Protein AF-A0A521JVP0-F1 (afdb_monomer_lite)

Radius of gyration: 21.2 Å; chains: 1; bounding box: 65×60×46 Å

Sequence (198 aa):
MSRSRRMRTTLHACIAVALSCAGCSERERTPAAPGAGAATVEAVDDSADIEALLRRRARDAAHPPQPLLSHPGSTLVRERLSEADARRLCPQLSNSGLAYEPDGYFRHAALRRVKLPFSELPGGVFELVTDSRGLREDPDHVAPAGALLAIVAGDSHADGVCPNAHSFANLAEARLSARAGLPPVDVWNAAVGGQSFF

Foldseek 3Di:
DDDDDDDDDDDDDDDDDDDDDFFWDWDWDDDPDPPDDDGDTDTDGCPVVLVVVVVVVVPDCPFPFADDPVDPPDPDGQTFDDLVNLVVRPVCCVPPQWDQDRRQRIAHAAQDWDWDAQCPDDVRIDIQGHHRVRWRDDYDDDAPVPAAEAEFEEADQQSDPDRSCPHPQVVVQVVQCPDPPDHRYDYTYGYYHPTDDD

Secondary structure (DSSP, 8-state):
------------PPP-------S-EEE--PPPSSS------EEE--HHHHHHHHHHHHH-TTSPPEE-TTSTT---EEPPPPHHHHHHH-THHHHSSEEEETTTEEEEPTT-EEEEE-TTSTTSEEEEE--TTS-S-SSPP-PPTTPEEEEE--SHHHH-SS-GGGSHHHHHHHHHHTSTTPPPEEEEE---TT----

pLDDT: mean 78.31, std 22.03, range [23.86, 97.0]

Structure (mmCIF, N/CA/C/O backbone):
data_AF-A0A521JVP0-F1
#
_entry.id   AF-A0A521JVP0-F1
#
loop_
_atom_site.group_PDB
_atom_site.id
_atom_site.type_symbol
_atom_site.label_atom_id
_atom_site.label_alt_id
_atom_site.label_comp_id
_atom_site.label_asym_id
_atom_site.label_entity_id
_atom_site.label_seq_id
_atom_site.pdbx_PDB_ins_code
_atom_site.Cartn_x
_atom_site.Cartn_y
_atom_site.Cartn_z
_atom_site.occupancy
_atom_site.B_iso_or_equiv
_atom_site.auth_seq_id
_atom_site.auth_comp_id
_atom_site.auth_asym_id
_atom_site.auth_atom_id
_atom_site.pdbx_PDB_model_num
ATOM 1 N N . MET A 1 1 ? -45.057 -31.567 9.204 1.00 45.22 1 MET A N 1
ATOM 2 C CA . MET A 1 1 ? -44.000 -30.744 9.836 1.00 45.22 1 MET A CA 1
ATOM 3 C C . MET A 1 1 ? -42.783 -30.750 8.919 1.00 45.22 1 MET A C 1
ATOM 5 O O . MET A 1 1 ? -42.154 -31.786 8.795 1.00 45.22 1 MET A O 1
ATOM 9 N N . SER A 1 2 ? -42.487 -29.648 8.224 1.00 37.75 2 SER A N 1
ATOM 10 C CA . SER A 1 2 ? -41.275 -29.505 7.400 1.00 37.75 2 SER A CA 1
ATOM 11 C C . SER A 1 2 ? -40.787 -28.060 7.514 1.00 37.75 2 SER A C 1
ATOM 13 O O . SER A 1 2 ? -41.511 -27.131 7.161 1.00 37.75 2 SER A O 1
ATOM 15 N N . ARG A 1 3 ? -39.609 -27.858 8.117 1.00 37.16 3 ARG A N 1
ATOM 16 C CA . ARG A 1 3 ? -38.988 -26.539 8.311 1.00 37.16 3 ARG A CA 1
ATOM 17 C C . ARG A 1 3 ? -37.994 -26.294 7.175 1.00 37.16 3 ARG A C 1
ATOM 19 O O . ARG A 1 3 ? -36.893 -26.831 7.185 1.00 37.16 3 ARG A O 1
ATOM 26 N N . SER A 1 4 ? -38.382 -25.456 6.218 1.00 30.06 4 SER A N 1
ATOM 27 C CA . SER A 1 4 ? -37.508 -24.935 5.160 1.00 30.06 4 SER A CA 1
ATOM 28 C C . SER A 1 4 ? -36.562 -23.865 5.733 1.00 30.06 4 SER A C 1
ATOM 30 O O . SER A 1 4 ? -37.012 -22.786 6.123 1.00 30.06 4 SER A O 1
ATOM 32 N N . ARG A 1 5 ? -35.250 -24.139 5.761 1.00 39.22 5 ARG A N 1
ATOM 33 C CA . ARG A 1 5 ? -34.186 -23.163 6.066 1.00 39.22 5 ARG A CA 1
ATOM 34 C C . ARG A 1 5 ? -33.896 -22.316 4.819 1.00 39.22 5 ARG A C 1
ATOM 36 O O . ARG A 1 5 ? -33.412 -22.845 3.826 1.00 39.22 5 ARG A O 1
ATOM 43 N N . ARG A 1 6 ? -34.144 -21.003 4.875 1.00 31.59 6 ARG A N 1
ATOM 44 C CA . ARG A 1 6 ? -33.639 -20.042 3.876 1.00 31.59 6 ARG A CA 1
ATOM 45 C C . ARG A 1 6 ? -32.213 -19.628 4.258 1.00 31.59 6 ARG A C 1
ATOM 47 O O . ARG A 1 6 ? -32.032 -19.003 5.300 1.00 31.59 6 ARG A O 1
ATOM 54 N N . MET A 1 7 ? -31.221 -19.960 3.430 1.00 26.31 7 MET A N 1
ATOM 55 C CA . MET A 1 7 ? -29.891 -19.337 3.483 1.00 26.31 7 MET A CA 1
ATOM 56 C C . MET A 1 7 ? -29.994 -17.922 2.906 1.00 26.31 7 MET A C 1
ATOM 58 O O . MET A 1 7 ? -30.479 -17.737 1.793 1.00 26.31 7 MET A O 1
ATOM 62 N N . ARG A 1 8 ? -29.567 -16.921 3.680 1.00 27.48 8 ARG A N 1
ATOM 63 C CA . ARG A 1 8 ? -29.312 -15.563 3.192 1.00 27.48 8 ARG A CA 1
ATOM 64 C C . ARG A 1 8 ? -27.847 -15.500 2.767 1.00 27.48 8 ARG A C 1
ATOM 66 O O . ARG A 1 8 ? -26.971 -15.576 3.619 1.00 27.48 8 ARG A O 1
ATOM 73 N N . THR A 1 9 ? -27.590 -15.393 1.471 1.00 28.62 9 THR A N 1
ATOM 74 C CA . THR A 1 9 ? -26.269 -15.084 0.913 1.00 28.62 9 THR A CA 1
ATOM 75 C C . THR A 1 9 ? -26.123 -13.566 0.849 1.00 28.62 9 THR A C 1
ATOM 77 O O . THR A 1 9 ? -26.827 -12.901 0.093 1.00 28.62 9 THR A O 1
ATOM 80 N N . THR A 1 10 ? -25.244 -13.008 1.679 1.00 28.45 10 THR A N 1
ATOM 81 C CA . THR A 1 10 ? -24.902 -11.580 1.664 1.00 28.45 10 THR A CA 1
ATOM 82 C C . THR A 1 10 ? -23.826 -11.351 0.605 1.00 28.45 10 THR A C 1
ATOM 84 O O . THR A 1 10 ? -22.673 -11.734 0.793 1.00 28.45 10 THR A O 1
ATOM 87 N N . LEU A 1 11 ? -24.218 -10.763 -0.526 1.00 24.55 11 LEU A N 1
ATOM 88 C CA . LEU A 1 11 ? -23.326 -10.374 -1.615 1.00 24.55 11 LEU A CA 1
ATOM 89 C C . LEU A 1 11 ? -22.622 -9.061 -1.230 1.00 24.55 11 LEU A C 1
ATOM 91 O O . LEU A 1 11 ? -23.280 -8.030 -1.104 1.00 24.55 11 LEU A O 1
ATOM 95 N N . HIS A 1 12 ? -21.306 -9.096 -1.018 1.00 26.42 12 HIS A N 1
ATOM 96 C CA . HIS A 1 12 ? -20.494 -7.887 -0.866 1.00 26.42 12 HIS A CA 1
ATOM 97 C C . HIS A 1 12 ? -20.026 -7.452 -2.256 1.00 26.42 12 HIS A C 1
ATOM 99 O O . HIS A 1 12 ? -19.262 -8.161 -2.906 1.00 26.42 12 HIS A O 1
ATOM 105 N N . ALA A 1 13 ? -20.536 -6.316 -2.731 1.00 23.86 13 ALA A N 1
ATOM 106 C CA . ALA A 1 13 ? -20.106 -5.696 -3.976 1.00 23.86 13 ALA A CA 1
ATOM 107 C C . ALA A 1 13 ? -18.937 -4.743 -3.691 1.00 23.86 13 ALA A C 1
ATOM 109 O O . ALA A 1 13 ? -19.102 -3.779 -2.946 1.00 23.86 13 ALA A O 1
ATOM 110 N N . CYS A 1 14 ? -17.779 -4.998 -4.300 1.00 24.97 14 CYS A N 1
ATOM 111 C CA . CYS A 1 14 ? -16.684 -4.035 -4.394 1.00 24.97 14 CYS A CA 1
ATOM 112 C C . CYS A 1 14 ? -16.694 -3.446 -5.808 1.00 24.97 14 CYS A C 1
ATOM 114 O O . CYS A 1 14 ? -16.558 -4.181 -6.784 1.00 24.97 14 CYS A O 1
ATOM 116 N N . ILE A 1 15 ? -16.879 -2.130 -5.918 1.00 25.00 15 ILE A N 1
ATOM 117 C CA . ILE A 1 15 ? -16.725 -1.377 -7.167 1.00 25.00 15 ILE A CA 1
ATOM 118 C C . ILE A 1 15 ? -15.327 -0.758 -7.134 1.00 25.00 15 ILE A C 1
ATOM 120 O O . ILE A 1 15 ? -15.030 0.014 -6.227 1.00 25.00 15 ILE A O 1
ATOM 124 N N . ALA A 1 16 ? -14.485 -1.091 -8.112 1.00 28.66 16 ALA A N 1
ATOM 125 C CA . ALA A 1 16 ? -13.197 -0.444 -8.341 1.00 28.66 16 ALA A CA 1
ATOM 126 C C . ALA A 1 16 ? -13.245 0.299 -9.684 1.00 28.66 16 ALA A C 1
ATOM 128 O O . ALA A 1 16 ? -13.654 -0.269 -10.696 1.00 28.66 16 ALA A O 1
ATOM 129 N N . VAL A 1 17 ? -12.843 1.569 -9.682 1.00 26.11 17 VAL A N 1
ATOM 130 C CA . VAL A 1 17 ? -12.627 2.391 -10.880 1.00 26.11 17 VAL A CA 1
ATOM 131 C C . VAL A 1 17 ? -11.125 2.640 -10.963 1.00 26.11 17 VAL A C 1
ATOM 133 O O . VAL A 1 17 ? -10.547 3.112 -9.991 1.00 26.11 17 VAL A O 1
ATOM 136 N N . ALA A 1 18 ? -10.498 2.310 -12.093 1.00 31.34 18 ALA A N 1
ATOM 137 C CA . ALA A 1 18 ? -9.071 2.522 -12.326 1.00 31.34 18 ALA A CA 1
ATOM 138 C C . ALA A 1 18 ? -8.860 3.517 -13.478 1.00 31.34 18 ALA A C 1
ATOM 140 O O . ALA A 1 18 ? -9.448 3.368 -14.549 1.00 31.34 18 ALA A O 1
ATOM 141 N N . LEU A 1 19 ? -8.001 4.513 -13.254 1.00 29.47 19 LEU A N 1
ATOM 142 C CA . LEU A 1 19 ? -7.431 5.401 -14.270 1.00 29.47 19 LEU A CA 1
ATOM 143 C C . LEU A 1 19 ? -5.926 5.106 -14.348 1.00 29.47 19 LEU A C 1
ATOM 145 O O . LEU A 1 19 ? -5.248 5.057 -13.326 1.00 29.47 19 LEU A O 1
ATOM 149 N N . SER A 1 20 ? -5.421 4.862 -15.557 1.00 33.53 20 SER A N 1
ATOM 150 C CA . SER A 1 20 ? -4.025 4.501 -15.834 1.00 33.53 20 SER A CA 1
ATOM 151 C C . SER A 1 20 ? -3.242 5.720 -16.329 1.00 33.53 20 SER A C 1
ATOM 153 O O . SER A 1 20 ? -3.625 6.331 -17.325 1.00 33.53 20 SER A O 1
ATOM 155 N N . CYS A 1 21 ? -2.128 6.029 -15.660 1.00 32.06 21 CYS A N 1
ATOM 156 C CA . CYS A 1 21 ? -1.080 6.941 -16.121 1.00 32.06 21 CYS A CA 1
ATOM 157 C C . CYS A 1 21 ? 0.255 6.177 -16.116 1.00 32.06 21 CYS A C 1
ATOM 159 O O . CYS A 1 21 ? 1.006 6.246 -15.148 1.00 32.06 21 CYS A O 1
ATOM 161 N N . ALA A 1 22 ? 0.542 5.404 -17.165 1.00 38.56 22 ALA A N 1
ATOM 162 C CA . ALA A 1 22 ? 1.830 4.730 -17.338 1.00 38.56 22 ALA A CA 1
ATOM 163 C C . ALA A 1 22 ? 2.624 5.431 -18.451 1.00 38.56 22 ALA A C 1
ATOM 165 O O . ALA A 1 22 ? 2.182 5.432 -19.598 1.00 38.56 22 ALA A O 1
ATOM 166 N N . GLY A 1 23 ? 3.775 6.036 -18.134 1.00 34.19 23 GLY A N 1
ATOM 167 C CA . GLY A 1 23 ? 4.707 6.489 -19.178 1.00 34.19 23 GLY A CA 1
ATOM 168 C C . GLY A 1 23 ? 5.814 7.455 -18.755 1.00 34.19 23 GLY A C 1
ATOM 169 O O . GLY A 1 23 ? 6.908 7.365 -19.294 1.00 34.19 23 GLY A O 1
ATOM 170 N N . CYS A 1 24 ? 5.582 8.332 -17.777 1.00 36.62 24 CYS A N 1
ATOM 171 C CA . CYS A 1 24 ? 6.596 9.285 -17.312 1.00 36.62 24 CYS A CA 1
ATOM 172 C C . CYS A 1 24 ? 6.930 9.010 -15.846 1.00 36.62 24 CYS A C 1
ATOM 174 O O . CYS A 1 24 ? 6.032 9.004 -15.005 1.00 36.62 24 CYS A O 1
ATOM 176 N N . SER A 1 25 ? 8.209 8.794 -15.533 1.00 48.44 25 SER A N 1
ATOM 177 C CA . SER A 1 25 ? 8.686 8.785 -14.147 1.00 48.44 25 SER A CA 1
ATOM 178 C C . SER A 1 25 ? 9.518 10.038 -13.899 1.00 48.44 25 SER A C 1
ATOM 180 O O . SER A 1 25 ? 10.478 10.299 -14.621 1.00 48.44 25 SER A O 1
ATOM 182 N N . GLU A 1 26 ? 9.133 10.833 -12.905 1.00 44.81 26 GLU A N 1
ATOM 183 C CA . GLU A 1 26 ? 9.907 11.993 -12.472 1.00 44.81 26 GLU A CA 1
ATOM 184 C C . GLU A 1 26 ? 10.971 11.524 -11.474 1.00 44.81 26 GLU A C 1
ATOM 186 O O . GLU A 1 26 ? 10.660 10.888 -10.464 1.00 44.81 26 GLU A O 1
ATOM 191 N N . ARG A 1 27 ? 12.248 11.809 -11.750 1.00 49.12 27 ARG A N 1
ATOM 192 C CA . ARG A 1 27 ? 13.324 11.652 -10.763 1.00 49.12 27 ARG A CA 1
ATOM 193 C C . ARG A 1 27 ? 13.672 13.025 -10.208 1.00 49.12 27 ARG A C 1
ATOM 195 O O . ARG A 1 27 ? 14.376 13.799 -10.852 1.00 49.12 27 ARG A O 1
ATOM 202 N N . GLU A 1 28 ? 13.205 13.326 -9.001 1.00 41.19 28 GLU A N 1
ATOM 203 C CA . GLU A 1 28 ? 13.665 14.512 -8.279 1.00 41.19 28 GLU A CA 1
ATOM 204 C C . GLU A 1 28 ? 15.114 14.324 -7.807 1.00 41.19 28 GLU A C 1
ATOM 206 O O . GLU A 1 28 ? 15.440 13.372 -7.094 1.00 41.19 28 GLU A O 1
ATOM 211 N N . ARG A 1 29 ? 15.995 15.269 -8.157 1.00 42.84 29 ARG A N 1
ATOM 212 C CA . ARG A 1 29 ? 17.236 15.499 -7.407 1.00 42.84 29 ARG A CA 1
ATOM 213 C C . ARG A 1 29 ? 16.933 16.524 -6.324 1.00 42.84 29 ARG A C 1
ATOM 215 O O . ARG A 1 29 ? 16.620 17.670 -6.633 1.00 42.84 29 ARG A O 1
ATOM 222 N N . THR A 1 30 ? 17.028 16.121 -5.061 1.00 40.53 30 THR A N 1
ATOM 223 C CA . THR A 1 30 ? 16.809 17.025 -3.927 1.00 40.53 30 THR A CA 1
ATOM 224 C C . THR A 1 30 ? 17.840 18.162 -3.961 1.00 40.53 30 THR A C 1
ATOM 226 O O . THR A 1 30 ? 19.042 17.877 -3.946 1.00 40.53 30 THR A O 1
ATOM 229 N N . PRO A 1 31 ? 17.435 19.445 -3.982 1.00 42.03 31 PRO A N 1
ATOM 230 C CA . PRO A 1 31 ? 18.370 20.539 -3.774 1.00 42.03 31 PRO A CA 1
ATOM 231 C C . PRO A 1 31 ? 18.801 20.565 -2.302 1.00 42.03 31 PRO A C 1
ATOM 233 O O . PRO A 1 31 ? 17.981 20.424 -1.393 1.00 42.03 31 PRO A O 1
ATOM 236 N N . ALA A 1 32 ? 20.092 20.764 -2.054 1.00 38.78 32 ALA A N 1
ATOM 237 C CA . ALA A 1 32 ? 20.612 20.972 -0.712 1.00 38.78 32 ALA A CA 1
ATOM 238 C C . ALA A 1 32 ? 20.256 22.382 -0.203 1.00 38.78 32 ALA A C 1
ATOM 240 O O . ALA A 1 32 ? 20.752 23.361 -0.748 1.00 38.78 32 ALA A O 1
ATOM 241 N N . ALA A 1 33 ? 19.483 22.449 0.889 1.00 40.84 33 ALA A N 1
ATOM 242 C CA . ALA A 1 33 ? 19.386 23.577 1.830 1.00 40.84 33 ALA A CA 1
ATOM 243 C C . ALA A 1 33 ? 18.867 24.942 1.270 1.00 40.84 33 ALA A C 1
ATOM 245 O O . ALA A 1 33 ? 18.698 25.118 0.064 1.00 40.84 33 ALA A O 1
ATOM 246 N N . PRO A 1 34 ? 18.489 25.906 2.142 1.00 43.25 34 PRO A N 1
ATOM 247 C CA . PRO A 1 34 ? 17.552 26.973 1.793 1.00 43.25 34 PRO A CA 1
ATOM 248 C C . PRO A 1 34 ? 18.201 28.095 0.968 1.00 43.25 34 PRO A C 1
ATOM 250 O O . PRO A 1 34 ? 19.093 28.805 1.425 1.00 43.25 34 PRO A O 1
ATOM 253 N N . GLY A 1 35 ? 17.687 28.235 -0.254 1.00 47.84 35 GLY A N 1
ATOM 254 C CA . GLY A 1 35 ? 18.070 29.195 -1.299 1.00 47.84 35 GLY A CA 1
ATOM 255 C C . GLY A 1 35 ? 17.687 28.700 -2.704 1.00 47.84 35 GLY A C 1
ATOM 256 O O . GLY A 1 35 ? 18.271 29.133 -3.692 1.00 47.84 35 GLY A O 1
ATOM 257 N N . ALA A 1 36 ? 16.768 27.729 -2.784 1.00 47.06 36 ALA A N 1
ATOM 258 C CA . ALA A 1 36 ? 16.617 26.831 -3.918 1.00 47.06 36 ALA A CA 1
ATOM 259 C C . ALA A 1 36 ? 16.139 27.566 -5.178 1.00 47.06 36 ALA A C 1
ATOM 261 O O . ALA A 1 36 ? 14.979 27.964 -5.290 1.00 47.06 36 ALA A O 1
ATOM 262 N N . GLY A 1 37 ? 17.051 27.710 -6.142 1.00 55.50 37 GLY A N 1
ATOM 263 C CA . GLY A 1 37 ? 16.688 27.912 -7.539 1.00 55.50 37 GLY A CA 1
ATOM 264 C C . GLY A 1 37 ? 15.774 26.784 -8.026 1.00 55.50 37 GLY A C 1
ATOM 265 O O . GLY A 1 37 ? 15.701 25.724 -7.403 1.00 55.50 37 GLY A O 1
ATOM 266 N N . ALA A 1 38 ? 15.057 27.041 -9.122 1.00 58.09 38 ALA A N 1
ATOM 267 C CA . ALA A 1 38 ? 14.072 26.128 -9.696 1.00 58.09 38 ALA A CA 1
ATOM 268 C C . ALA A 1 38 ? 14.570 24.671 -9.700 1.00 58.09 38 ALA A C 1
ATOM 270 O O . ALA A 1 38 ? 15.618 24.369 -10.280 1.00 58.09 38 ALA A O 1
ATOM 271 N N . ALA A 1 39 ? 13.822 23.778 -9.046 1.00 62.19 39 ALA A N 1
ATOM 272 C CA . ALA A 1 39 ? 14.079 22.348 -9.113 1.00 62.19 39 ALA A CA 1
ATOM 273 C C . ALA A 1 39 ? 14.049 21.924 -10.586 1.00 62.19 39 ALA A C 1
ATOM 275 O O . ALA A 1 39 ? 13.086 22.192 -11.304 1.00 62.19 39 ALA A O 1
ATOM 276 N N . THR A 1 40 ? 15.136 21.322 -11.057 1.00 70.44 40 THR A N 1
ATOM 277 C CA . THR A 1 40 ? 15.216 20.814 -12.425 1.00 70.44 40 THR A CA 1
ATOM 278 C C . THR A 1 40 ? 14.761 19.362 -12.397 1.00 70.44 40 THR A C 1
ATOM 280 O O . THR A 1 40 ? 15.432 18.518 -11.803 1.00 70.44 40 THR A O 1
ATOM 283 N N . VAL A 1 41 ? 13.605 19.078 -12.995 1.00 73.12 41 VAL A N 1
ATOM 284 C CA . VAL A 1 41 ? 13.115 17.707 -13.182 1.00 73.12 41 VAL A CA 1
ATOM 285 C C . VAL A 1 41 ? 13.758 17.151 -14.450 1.00 73.12 41 VAL A C 1
ATOM 287 O O . VAL A 1 41 ? 13.614 17.724 -15.529 1.00 73.12 41 VAL A O 1
ATOM 290 N N . GLU A 1 42 ? 14.499 16.052 -14.316 1.00 78.12 42 GLU A N 1
ATOM 291 C CA . GLU A 1 42 ? 15.048 15.315 -15.455 1.00 78.12 42 GLU A CA 1
ATOM 292 C C . GLU A 1 42 ? 13.997 14.301 -15.921 1.00 78.12 42 GLU A C 1
ATOM 294 O O . GLU A 1 42 ? 13.672 13.354 -15.202 1.00 78.12 42 GLU A O 1
ATOM 299 N N . ALA A 1 43 ? 13.440 14.520 -17.113 1.00 78.69 43 ALA A N 1
ATOM 300 C CA . ALA A 1 43 ? 12.566 13.549 -17.756 1.00 78.69 43 ALA A CA 1
ATOM 301 C C . ALA A 1 43 ? 13.425 12.441 -18.378 1.00 78.69 43 ALA A C 1
ATOM 303 O O . ALA A 1 43 ? 14.239 12.706 -19.263 1.00 78.69 43 ALA A O 1
ATOM 304 N N . VAL A 1 44 ? 13.240 11.208 -17.908 1.00 82.56 44 VAL A N 1
ATOM 305 C CA . VAL A 1 44 ? 13.896 10.018 -18.460 1.00 82.56 44 VAL A CA 1
ATOM 306 C C . VAL A 1 44 ? 12.875 9.262 -19.308 1.00 82.56 44 VAL A C 1
ATOM 308 O O . VAL A 1 44 ? 11.825 8.869 -18.799 1.00 82.56 44 VAL A O 1
ATOM 311 N N . ASP A 1 45 ? 13.170 9.084 -20.597 1.00 85.31 45 ASP A N 1
ATOM 312 C CA . ASP A 1 45 ? 12.360 8.275 -21.512 1.00 85.31 45 ASP A CA 1
ATOM 313 C C . ASP A 1 45 ? 12.911 6.844 -21.575 1.00 85.31 45 ASP A C 1
ATOM 315 O O . ASP A 1 45 ? 13.843 6.550 -22.322 1.00 85.31 45 ASP A O 1
ATOM 319 N N . ASP A 1 46 ? 12.314 5.962 -20.774 1.00 85.56 46 ASP A N 1
ATOM 320 C CA . ASP A 1 46 ? 12.629 4.529 -20.736 1.00 85.56 46 ASP A CA 1
ATOM 321 C C . ASP A 1 46 ? 11.636 3.694 -21.583 1.00 85.56 46 ASP A C 1
ATOM 323 O O . ASP A 1 46 ? 11.551 2.470 -21.438 1.00 85.56 46 ASP A O 1
ATOM 327 N N . SER A 1 47 ? 10.841 4.327 -22.459 1.00 87.75 47 SER A N 1
ATOM 328 C CA . SER A 1 47 ? 9.718 3.671 -23.151 1.00 87.75 47 SER A CA 1
ATOM 329 C C . SER A 1 47 ? 10.144 2.485 -24.021 1.00 87.75 47 SER A C 1
ATOM 331 O O . SER A 1 47 ? 9.524 1.421 -23.953 1.00 87.75 47 SER A O 1
ATOM 333 N N . ALA A 1 48 ? 11.232 2.622 -24.783 1.00 90.56 48 ALA A N 1
ATOM 334 C CA . ALA A 1 48 ? 11.749 1.561 -25.649 1.00 90.56 48 ALA A CA 1
ATOM 335 C C . ALA A 1 48 ? 12.222 0.330 -24.852 1.00 90.56 48 ALA A C 1
ATOM 337 O O . ALA A 1 48 ? 11.962 -0.812 -25.245 1.00 90.56 48 ALA A O 1
ATOM 338 N N . ASP A 1 49 ? 12.868 0.553 -23.707 1.00 87.69 49 ASP A N 1
ATOM 339 C CA . ASP A 1 49 ? 13.359 -0.515 -22.833 1.00 87.69 49 ASP A CA 1
ATOM 340 C C . ASP A 1 49 ? 12.206 -1.239 -22.129 1.00 87.69 49 ASP A C 1
ATOM 342 O O . ASP A 1 49 ? 12.201 -2.475 -22.043 1.00 87.69 49 ASP A O 1
ATOM 346 N N . ILE A 1 50 ? 11.197 -0.488 -21.673 1.00 88.06 50 ILE A N 1
ATOM 347 C CA . ILE A 1 50 ? 9.964 -1.040 -21.101 1.00 88.06 50 ILE A CA 1
ATOM 348 C C . ILE A 1 50 ? 9.215 -1.858 -22.157 1.00 88.06 50 ILE A C 1
ATOM 350 O O . ILE A 1 50 ? 8.816 -2.992 -21.888 1.00 88.06 50 ILE A O 1
ATOM 354 N N . GLU A 1 51 ? 9.069 -1.350 -23.380 1.00 90.62 51 GLU A N 1
ATOM 355 C CA . GLU A 1 51 ? 8.414 -2.080 -24.466 1.00 90.62 51 GLU A CA 1
ATOM 356 C C . GLU A 1 51 ? 9.162 -3.379 -24.801 1.00 90.62 51 GLU A C 1
ATOM 358 O O . GLU A 1 51 ? 8.549 -4.446 -24.920 1.00 90.62 51 GLU A O 1
ATOM 363 N N . ALA A 1 52 ? 10.493 -3.329 -24.905 1.00 89.94 52 ALA A N 1
ATOM 364 C CA . ALA A 1 52 ? 11.316 -4.508 -25.151 1.00 89.94 52 ALA A CA 1
ATOM 365 C C . ALA A 1 52 ? 11.176 -5.552 -24.029 1.00 89.94 52 ALA A C 1
ATOM 367 O O . ALA A 1 52 ? 11.071 -6.753 -24.310 1.00 89.94 52 ALA A O 1
ATOM 368 N N . LEU A 1 53 ? 11.126 -5.107 -22.768 1.00 87.50 53 LEU A N 1
ATOM 369 C CA . LEU A 1 53 ? 10.864 -5.948 -21.601 1.00 87.50 53 LEU A CA 1
ATOM 370 C C . LEU A 1 53 ? 9.495 -6.632 -21.702 1.00 87.50 53 LEU A C 1
ATOM 372 O O . LEU A 1 53 ? 9.426 -7.860 -21.621 1.00 87.50 53 LEU A O 1
ATOM 376 N N . LEU A 1 54 ? 8.427 -5.867 -21.933 1.00 86.94 54 LEU A N 1
ATOM 377 C CA . LEU A 1 54 ? 7.065 -6.393 -22.041 1.00 86.94 54 LEU A CA 1
ATOM 378 C C . LEU A 1 54 ? 6.937 -7.381 -23.208 1.00 86.94 54 LEU A C 1
ATOM 380 O O . LEU A 1 54 ? 6.394 -8.473 -23.048 1.00 86.94 54 LEU A O 1
ATOM 384 N N . ARG A 1 55 ? 7.526 -7.066 -24.370 1.00 87.81 55 ARG A N 1
ATOM 385 C CA . ARG A 1 55 ? 7.551 -7.968 -25.534 1.00 87.81 55 ARG A CA 1
ATOM 386 C C . ARG A 1 55 ? 8.323 -9.256 -25.260 1.00 87.81 55 ARG A C 1
ATOM 388 O O . ARG A 1 55 ? 7.923 -10.309 -25.753 1.00 87.81 55 ARG A O 1
ATOM 395 N N . ARG A 1 56 ? 9.442 -9.188 -24.530 1.00 88.31 56 ARG A N 1
ATOM 396 C CA . ARG A 1 56 ? 10.203 -10.378 -24.117 1.00 88.31 56 ARG A CA 1
ATOM 397 C C . ARG A 1 56 ? 9.349 -11.259 -23.211 1.00 88.31 56 ARG A C 1
ATOM 399 O O . ARG A 1 56 ? 9.240 -12.448 -23.486 1.00 88.31 56 ARG A O 1
ATOM 406 N N . ARG A 1 57 ? 8.722 -10.667 -22.192 1.00 84.25 57 ARG A N 1
ATOM 407 C CA . ARG A 1 57 ? 7.870 -11.373 -21.226 1.00 84.25 57 ARG A CA 1
ATOM 408 C C . ARG A 1 57 ? 6.654 -12.021 -21.879 1.00 84.25 57 ARG A C 1
ATOM 410 O O . ARG A 1 57 ? 6.398 -13.185 -21.623 1.00 84.25 57 ARG A O 1
ATOM 417 N N . ALA A 1 58 ? 5.996 -11.337 -22.814 1.00 81.88 58 ALA A N 1
ATOM 418 C CA . ALA A 1 58 ? 4.868 -11.897 -23.560 1.00 81.88 58 ALA A CA 1
ATOM 419 C C . ALA A 1 58 ? 5.215 -13.175 -24.354 1.00 81.88 58 ALA A C 1
ATOM 421 O O . ALA A 1 58 ? 4.322 -13.940 -24.711 1.00 81.88 58 ALA A O 1
ATOM 422 N N . ARG A 1 59 ? 6.501 -13.407 -24.657 1.00 83.06 59 ARG A N 1
ATOM 423 C CA . ARG A 1 59 ? 6.983 -14.629 -25.323 1.00 83.06 59 ARG A CA 1
ATOM 424 C C . ARG A 1 59 ? 7.491 -15.691 -24.349 1.00 83.06 59 ARG A C 1
ATOM 426 O O . ARG A 1 59 ? 7.663 -16.835 -24.761 1.00 83.06 59 ARG A O 1
ATOM 433 N N . ASP A 1 60 ? 7.782 -15.317 -23.108 1.00 78.12 60 ASP A N 1
ATOM 434 C CA . ASP A 1 60 ? 8.406 -16.190 -22.123 1.00 78.12 60 ASP A CA 1
ATOM 435 C C . ASP A 1 60 ? 7.340 -16.925 -21.301 1.00 78.12 60 ASP A C 1
ATOM 437 O O . ASP A 1 60 ? 6.571 -16.326 -20.552 1.00 78.12 60 ASP A O 1
ATOM 441 N N . ALA A 1 61 ? 7.298 -18.250 -21.431 1.00 65.38 61 ALA A N 1
ATOM 442 C CA . ALA A 1 61 ? 6.361 -19.101 -20.703 1.00 65.38 61 ALA A CA 1
ATOM 443 C C . ALA A 1 61 ? 6.777 -19.359 -19.240 1.00 65.38 61 ALA A C 1
ATOM 445 O O . ALA A 1 61 ? 6.061 -20.063 -18.528 1.00 65.38 61 ALA A O 1
ATOM 446 N N . ALA A 1 62 ? 7.916 -18.822 -18.778 1.00 64.38 62 ALA A N 1
ATOM 447 C CA . ALA A 1 62 ? 8.443 -19.054 -17.429 1.00 64.38 62 ALA A CA 1
ATOM 448 C C . ALA A 1 62 ? 7.512 -18.578 -16.297 1.00 64.38 62 ALA A C 1
ATOM 450 O O . ALA A 1 62 ? 7.599 -19.074 -15.171 1.00 64.38 62 ALA A O 1
ATOM 451 N N . HIS A 1 63 ? 6.595 -17.653 -16.586 1.00 62.16 63 HIS A N 1
ATOM 452 C CA . HIS A 1 63 ? 5.599 -17.167 -15.635 1.00 62.16 63 HIS A CA 1
ATOM 453 C C . HIS A 1 63 ? 4.208 -17.269 -16.255 1.00 62.16 63 HIS A C 1
ATOM 455 O O . HIS A 1 63 ? 3.675 -16.265 -16.729 1.00 62.16 63 HIS A O 1
ATOM 461 N N . PRO A 1 64 ? 3.621 -18.481 -16.303 1.00 67.19 64 PRO A N 1
ATOM 462 C CA . PRO A 1 64 ? 2.345 -18.664 -16.957 1.00 67.19 64 PRO A CA 1
ATOM 463 C C . PRO A 1 64 ? 1.293 -17.795 -16.256 1.00 67.19 64 PRO A C 1
ATOM 465 O O . PRO A 1 64 ? 1.194 -17.835 -15.023 1.00 67.19 64 PRO A O 1
ATOM 468 N N . PRO A 1 65 ? 0.521 -17.010 -17.018 1.00 71.50 65 PRO A N 1
ATOM 469 C CA . PRO A 1 65 ? -0.536 -16.190 -16.459 1.00 71.50 65 PRO A CA 1
ATOM 470 C C . PRO A 1 65 ? -1.501 -17.030 -15.608 1.00 71.50 65 PRO A C 1
ATOM 472 O O . PRO A 1 65 ? -1.972 -18.080 -16.051 1.00 71.50 65 PRO A O 1
ATOM 475 N N . GLN A 1 66 ? -1.794 -16.591 -14.380 1.00 76.06 66 GLN A N 1
ATOM 476 C CA . GLN A 1 66 ? -2.683 -17.323 -13.474 1.00 76.06 66 GLN A CA 1
ATOM 477 C C . GLN A 1 66 ? -4.133 -16.865 -13.656 1.00 76.06 66 GLN A C 1
ATOM 479 O O . GLN A 1 66 ? -4.410 -15.685 -13.448 1.00 76.06 66 GLN A O 1
ATOM 484 N N . PRO A 1 67 ? -5.084 -17.754 -13.996 1.00 80.25 67 PRO A N 1
ATOM 485 C CA . PRO A 1 67 ? -6.487 -17.373 -14.128 1.00 80.25 67 PRO A CA 1
ATOM 486 C C . PRO A 1 67 ? -7.040 -16.737 -12.852 1.00 80.25 67 PRO A C 1
ATOM 488 O O . PRO A 1 67 ? -6.802 -17.226 -11.743 1.00 80.25 67 PRO A O 1
ATOM 491 N N . LEU A 1 68 ? -7.839 -15.679 -13.003 1.00 79.31 68 LEU A N 1
ATOM 492 C CA . LEU A 1 68 ? -8.547 -15.083 -11.872 1.00 79.31 68 LEU A CA 1
ATOM 493 C C . LEU A 1 68 ? -9.690 -15.996 -11.410 1.00 79.31 68 LEU A C 1
ATOM 495 O O . LEU A 1 68 ? -10.800 -15.949 -11.936 1.00 79.31 68 LEU A O 1
ATOM 499 N N . LEU A 1 69 ? -9.432 -16.796 -10.371 1.00 80.50 69 LEU A N 1
ATOM 500 C CA . LEU A 1 69 ? -10.412 -17.734 -9.799 1.00 80.50 69 LEU A CA 1
ATOM 501 C C . LEU A 1 69 ? -11.701 -17.053 -9.310 1.00 80.50 69 LEU A C 1
ATOM 503 O O . LEU A 1 69 ? -12.758 -17.678 -9.289 1.00 80.50 69 LEU A O 1
ATOM 507 N N . SER A 1 70 ? -11.626 -15.773 -8.935 1.00 79.19 70 SER A N 1
ATOM 508 C CA . SER A 1 70 ? -12.783 -14.977 -8.512 1.00 79.19 70 SER A CA 1
ATOM 509 C C . SER A 1 70 ? -13.757 -14.653 -9.649 1.00 79.19 70 SER A C 1
ATOM 511 O O . SER A 1 70 ? -14.895 -14.283 -9.371 1.00 79.19 70 SER A O 1
ATOM 513 N N . HIS A 1 71 ? -13.341 -14.810 -10.910 1.00 79.81 71 HIS A N 1
ATOM 514 C CA . HIS A 1 71 ? -14.153 -14.529 -12.094 1.00 79.81 71 HIS A CA 1
ATOM 515 C C . HIS A 1 71 ? -14.082 -15.707 -13.081 1.00 79.81 71 HIS A C 1
ATOM 517 O O . HIS A 1 71 ? -13.380 -15.631 -14.094 1.00 79.81 71 HIS A O 1
ATOM 523 N N . PRO A 1 72 ? -14.799 -16.814 -12.803 1.00 81.94 72 PRO A N 1
ATOM 524 C CA . PRO A 1 72 ? -14.810 -17.981 -13.679 1.00 81.94 72 PRO A CA 1
ATOM 525 C C . PRO A 1 72 ? -15.237 -17.612 -15.106 1.00 81.94 72 PRO A C 1
ATOM 527 O O . PRO A 1 72 ? -16.242 -16.932 -15.301 1.00 81.94 72 PRO A O 1
ATOM 530 N N . GLY A 1 73 ? -14.476 -18.066 -16.105 1.00 83.69 73 GLY A N 1
ATOM 531 C CA . GLY A 1 73 ? -14.722 -17.757 -17.521 1.00 83.69 73 GLY A CA 1
ATOM 532 C C . GLY A 1 73 ? -14.106 -16.442 -18.010 1.00 83.69 73 GLY A C 1
ATOM 533 O O . GLY A 1 73 ? -14.204 -16.136 -19.196 1.00 83.69 73 GLY A O 1
ATOM 534 N N . SER A 1 74 ? -13.448 -15.683 -17.130 1.00 83.62 74 SER A N 1
ATOM 535 C CA . SER A 1 74 ? -12.648 -14.531 -17.535 1.00 83.62 74 SER A CA 1
ATOM 536 C C . SER A 1 74 ? -11.388 -14.966 -18.286 1.00 83.62 74 SER A C 1
ATOM 538 O O . SER A 1 74 ? -10.750 -15.957 -17.932 1.00 83.62 74 SER A O 1
ATOM 540 N N . THR A 1 75 ? -10.999 -14.187 -19.295 1.00 81.62 75 THR A N 1
ATOM 541 C CA . THR A 1 75 ? -9.684 -14.291 -19.949 1.00 81.62 75 THR A CA 1
ATOM 542 C C . THR A 1 75 ? -8.604 -13.510 -19.200 1.00 81.62 75 THR A C 1
ATOM 544 O O . THR A 1 75 ? -7.451 -13.510 -19.623 1.00 81.62 75 THR A O 1
ATOM 547 N N . LEU A 1 76 ? -8.974 -12.808 -18.123 1.00 78.94 76 LEU A N 1
ATOM 548 C CA . LEU A 1 76 ? -8.038 -12.074 -17.285 1.00 78.94 76 LEU A CA 1
ATOM 549 C C . LEU A 1 76 ? -7.207 -13.034 -16.446 1.00 78.94 76 LEU A C 1
ATOM 551 O O . LEU A 1 76 ? -7.693 -14.021 -15.882 1.00 78.94 76 LEU A O 1
ATOM 555 N N . VAL A 1 77 ? -5.942 -12.680 -16.333 1.00 77.56 77 VAL A N 1
ATOM 556 C CA . VAL A 1 77 ? -4.919 -13.478 -15.691 1.00 77.56 77 VAL A CA 1
ATOM 557 C C . VAL A 1 77 ? -4.034 -12.564 -14.868 1.00 77.56 77 VAL A C 1
ATOM 559 O O . VAL A 1 77 ? -3.761 -11.443 -15.278 1.00 77.56 77 VAL A O 1
ATOM 562 N N . ARG A 1 78 ? -3.590 -13.040 -13.708 1.00 77.75 78 ARG A N 1
ATOM 563 C CA . ARG A 1 78 ? -2.587 -12.349 -12.909 1.00 77.75 78 ARG A CA 1
ATOM 564 C C . ARG A 1 78 ? -1.208 -12.787 -13.373 1.00 77.75 78 ARG A C 1
ATOM 566 O O . ARG A 1 78 ? -0.881 -13.978 -13.340 1.00 77.75 78 ARG A O 1
ATOM 573 N N . GLU A 1 79 ? -0.408 -11.825 -13.800 1.00 80.06 79 GLU A N 1
ATOM 574 C CA . GLU A 1 79 ? 0.999 -12.039 -14.099 1.00 80.06 79 GLU A CA 1
ATOM 575 C C . GLU A 1 79 ? 1.825 -11.793 -12.833 1.00 80.06 79 GLU A C 1
ATOM 577 O O . GLU A 1 79 ? 1.619 -10.815 -12.124 1.00 80.06 79 GLU A O 1
ATOM 582 N N . ARG A 1 80 ? 2.771 -12.684 -12.524 1.00 84.50 80 ARG A N 1
ATOM 583 C CA . ARG A 1 80 ? 3.761 -12.422 -11.474 1.00 84.50 80 ARG A CA 1
ATOM 584 C C . ARG A 1 80 ? 5.010 -11.826 -12.110 1.00 84.50 80 ARG A C 1
ATOM 586 O O . ARG A 1 80 ? 5.620 -12.426 -13.002 1.00 84.50 80 ARG A O 1
ATOM 593 N N . LEU A 1 81 ? 5.400 -10.646 -11.645 1.00 86.19 81 LEU A N 1
ATOM 594 C CA . LEU A 1 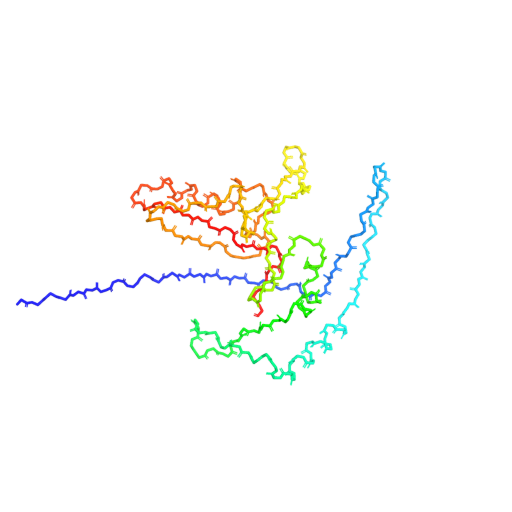81 ? 6.669 -10.025 -12.013 1.00 86.19 81 LEU A CA 1
ATOM 595 C C . LEU A 1 81 ? 7.758 -10.555 -11.089 1.00 86.19 81 LEU A C 1
ATOM 597 O O . LEU A 1 81 ? 7.524 -10.670 -9.891 1.00 86.19 81 LEU A O 1
ATOM 601 N N . SER A 1 82 ? 8.949 -10.843 -11.616 1.00 89.06 82 SER A N 1
ATOM 602 C CA . SER A 1 82 ? 10.131 -11.022 -10.765 1.00 89.06 82 SER A CA 1
ATOM 603 C C . SER A 1 82 ? 10.463 -9.701 -10.061 1.00 89.06 82 SER A C 1
ATOM 605 O O . SER A 1 82 ? 10.103 -8.639 -10.567 1.00 89.06 82 SER A O 1
ATOM 607 N N . GLU A 1 83 ? 11.186 -9.724 -8.938 1.00 91.38 83 GLU A N 1
ATOM 608 C CA . GLU A 1 83 ? 11.609 -8.476 -8.278 1.00 91.38 83 GLU A CA 1
ATOM 609 C C . GLU A 1 83 ? 12.395 -7.562 -9.231 1.00 91.38 83 GLU A C 1
ATOM 611 O O . GLU A 1 83 ? 12.184 -6.351 -9.259 1.00 91.38 83 GLU A O 1
ATOM 616 N N . 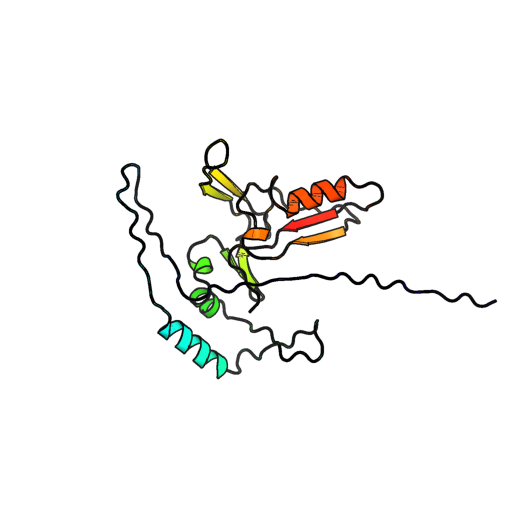ALA A 1 84 ? 13.272 -8.143 -10.054 1.00 90.62 84 ALA A N 1
ATOM 617 C CA . ALA A 1 84 ? 14.065 -7.395 -11.021 1.00 90.62 84 ALA A CA 1
ATOM 618 C C . ALA A 1 84 ? 13.192 -6.693 -12.074 1.00 90.62 84 ALA A C 1
ATOM 620 O O . ALA A 1 84 ? 13.451 -5.537 -12.404 1.00 90.62 84 ALA A O 1
ATOM 621 N N . ASP A 1 85 ? 12.154 -7.363 -12.581 1.00 89.50 85 ASP A N 1
ATOM 622 C CA . ASP A 1 85 ? 11.230 -6.759 -13.545 1.00 89.50 85 ASP A CA 1
ATOM 623 C C . ASP A 1 85 ? 10.293 -5.749 -12.868 1.00 89.50 85 ASP A C 1
ATOM 625 O O . ASP A 1 85 ? 10.071 -4.669 -13.412 1.00 89.50 85 ASP A O 1
ATOM 629 N N . ALA A 1 86 ? 9.813 -6.037 -11.653 1.00 90.31 86 ALA A N 1
ATOM 630 C CA . ALA A 1 86 ? 9.004 -5.107 -10.868 1.00 90.31 86 ALA A CA 1
ATOM 631 C C . ALA A 1 86 ? 9.761 -3.801 -10.587 1.00 90.31 86 ALA A C 1
ATOM 633 O O . ALA A 1 86 ? 9.198 -2.725 -10.734 1.00 90.31 86 ALA A O 1
ATOM 634 N N . ARG A 1 87 ? 11.062 -3.856 -10.276 1.00 90.31 87 ARG A N 1
ATOM 635 C CA . ARG A 1 87 ? 11.894 -2.652 -10.081 1.00 90.31 87 ARG A CA 1
ATOM 636 C C . ARG A 1 87 ? 12.065 -1.804 -11.343 1.00 90.31 87 ARG A C 1
ATOM 638 O O . ARG A 1 87 ? 12.285 -0.601 -11.226 1.00 90.31 87 ARG A O 1
ATOM 645 N N . ARG A 1 88 ? 11.976 -2.413 -12.530 1.00 87.81 88 ARG A N 1
ATOM 646 C CA . ARG A 1 88 ? 12.009 -1.697 -13.817 1.00 87.81 88 ARG A CA 1
ATOM 647 C C . ARG A 1 88 ? 10.660 -1.066 -14.152 1.00 87.81 88 ARG A C 1
ATOM 649 O O . ARG A 1 88 ? 10.628 0.040 -14.669 1.00 87.81 88 ARG A O 1
ATOM 656 N N . LEU A 1 89 ? 9.566 -1.770 -13.861 1.00 87.38 89 LEU A N 1
ATOM 657 C CA . LEU A 1 89 ? 8.204 -1.351 -14.208 1.00 87.38 89 LEU A CA 1
ATOM 658 C C . LEU A 1 89 ? 7.555 -0.440 -13.157 1.00 87.38 89 LEU A C 1
ATOM 660 O O . LEU A 1 89 ? 6.662 0.335 -13.484 1.00 87.38 89 LEU A O 1
ATOM 664 N N . CYS A 1 90 ? 8.009 -0.514 -11.908 1.00 87.50 90 CYS A N 1
ATOM 665 C CA . CYS A 1 90 ? 7.507 0.265 -10.782 1.00 87.50 90 CYS A CA 1
ATOM 666 C C . CYS A 1 90 ? 8.666 1.076 -10.181 1.00 87.50 90 CYS A C 1
ATOM 668 O O . CYS A 1 90 ? 9.274 0.643 -9.195 1.00 87.50 90 CYS A O 1
ATOM 670 N N . PRO A 1 91 ? 9.004 2.251 -10.749 1.00 82.56 91 PRO A N 1
ATOM 671 C CA . PRO A 1 91 ? 10.125 3.077 -10.292 1.00 82.56 91 PRO A CA 1
ATOM 672 C C . PRO A 1 91 ? 10.076 3.413 -8.795 1.00 82.56 91 PRO A C 1
ATOM 674 O O . PRO A 1 91 ? 11.118 3.608 -8.162 1.00 82.56 91 PRO A O 1
ATOM 677 N N . GLN A 1 92 ? 8.877 3.415 -8.201 1.00 83.12 92 GLN A N 1
ATOM 678 C CA . GLN A 1 92 ? 8.662 3.624 -6.773 1.00 83.12 92 GLN A CA 1
ATOM 679 C C . GLN A 1 92 ? 9.445 2.608 -5.921 1.00 83.12 92 GLN A C 1
ATOM 681 O O . GLN A 1 92 ? 9.992 2.979 -4.880 1.00 83.12 92 GLN A O 1
ATOM 686 N N . LEU A 1 93 ? 9.601 1.355 -6.366 1.00 87.69 93 LEU A N 1
ATOM 687 C CA . LEU A 1 93 ? 10.363 0.325 -5.640 1.00 87.69 93 LEU A CA 1
ATOM 688 C C . LEU A 1 93 ? 11.842 0.666 -5.436 1.00 87.69 93 LEU A C 1
ATOM 690 O O . LEU A 1 93 ? 12.480 0.116 -4.535 1.00 87.69 93 LEU A O 1
ATOM 694 N N . SER A 1 94 ? 12.406 1.531 -6.277 1.00 80.38 94 SER A N 1
ATOM 695 C CA . SER A 1 94 ? 13.835 1.841 -6.242 1.00 80.38 94 SER A CA 1
ATOM 696 C C . SER A 1 94 ? 14.183 2.925 -5.219 1.00 80.38 94 SER A C 1
ATOM 698 O O . SER A 1 94 ? 15.283 2.892 -4.682 1.00 80.38 94 SER A O 1
ATOM 700 N N . ASN A 1 95 ? 13.254 3.838 -4.895 1.00 67.44 95 ASN A N 1
ATOM 701 C CA . ASN A 1 95 ? 13.593 5.074 -4.168 1.00 67.44 95 ASN A CA 1
ATOM 702 C C . ASN A 1 95 ? 12.659 5.454 -3.005 1.00 67.44 95 ASN A C 1
ATOM 704 O O . ASN A 1 95 ? 12.908 6.459 -2.347 1.00 67.44 95 ASN A O 1
ATOM 708 N N . SER A 1 96 ? 11.583 4.709 -2.730 1.00 68.69 96 SER A N 1
ATOM 709 C CA . SER A 1 96 ? 10.484 5.250 -1.906 1.00 68.69 96 SER A CA 1
ATOM 710 C C . SER A 1 96 ? 10.173 4.488 -0.619 1.00 68.69 96 SER A C 1
ATOM 712 O O . SER A 1 96 ? 9.080 4.639 -0.084 1.00 68.69 96 SER A O 1
ATOM 714 N N . GLY A 1 97 ? 11.098 3.683 -0.080 1.00 84.25 97 GLY A N 1
ATOM 715 C CA . GLY A 1 97 ? 10.846 2.927 1.159 1.00 84.25 97 GLY A CA 1
ATOM 716 C C . GLY A 1 97 ? 9.712 1.901 1.014 1.00 84.25 97 GLY A C 1
ATOM 717 O O . GLY A 1 97 ? 8.926 1.690 1.944 1.00 84.25 97 GLY A O 1
ATOM 718 N N . LEU A 1 98 ? 9.594 1.323 -0.180 1.00 92.94 98 LEU A N 1
ATOM 719 C CA . LEU A 1 98 ? 8.701 0.216 -0.502 1.00 92.94 98 LEU A CA 1
ATOM 720 C C . LEU A 1 98 ? 9.507 -1.085 -0.574 1.00 92.94 98 LEU A C 1
ATOM 722 O O . LEU A 1 98 ? 10.689 -1.080 -0.918 1.00 92.94 98 LEU A O 1
ATOM 726 N N . ALA A 1 99 ? 8.858 -2.195 -0.253 1.00 94.12 99 ALA A N 1
ATOM 727 C CA . ALA A 1 99 ? 9.385 -3.542 -0.398 1.00 94.12 99 ALA A CA 1
ATOM 728 C C . ALA A 1 99 ? 8.680 -4.243 -1.561 1.00 94.12 99 ALA A C 1
ATOM 730 O O . ALA A 1 99 ? 7.488 -4.030 -1.776 1.00 94.12 99 ALA A O 1
ATOM 731 N N . TYR A 1 100 ? 9.402 -5.095 -2.286 1.00 93.81 100 TYR A N 1
ATOM 732 C CA . TYR A 1 100 ? 8.804 -5.946 -3.311 1.00 93.81 100 TYR A CA 1
ATOM 733 C C . TYR A 1 100 ? 7.831 -6.953 -2.680 1.00 93.81 100 TYR A C 1
ATOM 735 O O . TYR A 1 100 ? 8.103 -7.522 -1.619 1.00 93.81 100 TYR A O 1
ATOM 743 N N . GLU A 1 101 ? 6.693 -7.151 -3.338 1.00 91.12 101 GLU A N 1
ATOM 744 C CA . GLU A 1 101 ? 5.652 -8.104 -2.955 1.00 91.12 101 GLU A CA 1
ATOM 745 C C . GLU A 1 101 ? 5.230 -8.870 -4.223 1.00 91.12 101 GLU A C 1
ATOM 747 O O . GLU A 1 101 ? 4.882 -8.230 -5.210 1.00 91.12 101 GLU A O 1
ATOM 752 N N . PRO A 1 102 ? 5.309 -10.210 -4.279 1.00 87.88 102 PRO A N 1
ATOM 753 C CA . PRO A 1 102 ? 5.122 -10.937 -5.538 1.00 87.88 102 PRO A CA 1
ATOM 754 C C . PRO A 1 102 ? 3.748 -10.807 -6.211 1.00 87.88 102 PRO A C 1
ATOM 756 O O . PRO A 1 102 ? 3.662 -10.993 -7.426 1.00 87.88 102 PRO A O 1
ATOM 759 N N . ASP A 1 103 ? 2.687 -10.530 -5.453 1.00 83.94 103 ASP A N 1
ATOM 760 C CA . ASP A 1 103 ? 1.301 -10.534 -5.932 1.00 83.94 103 ASP A CA 1
ATOM 761 C C . ASP A 1 103 ? 0.725 -9.124 -6.170 1.00 83.94 103 ASP A C 1
ATOM 763 O O . ASP A 1 103 ? -0.223 -8.980 -6.943 1.00 83.94 103 ASP A O 1
ATOM 767 N N . GLY A 1 104 ? 1.282 -8.099 -5.522 1.00 84.75 104 GLY A N 1
ATOM 768 C CA . GLY A 1 104 ? 0.944 -6.677 -5.657 1.00 84.75 104 GLY A CA 1
ATOM 769 C C . GLY A 1 104 ? 2.102 -5.812 -6.165 1.00 84.75 104 GLY A C 1
ATOM 770 O O . GLY A 1 104 ?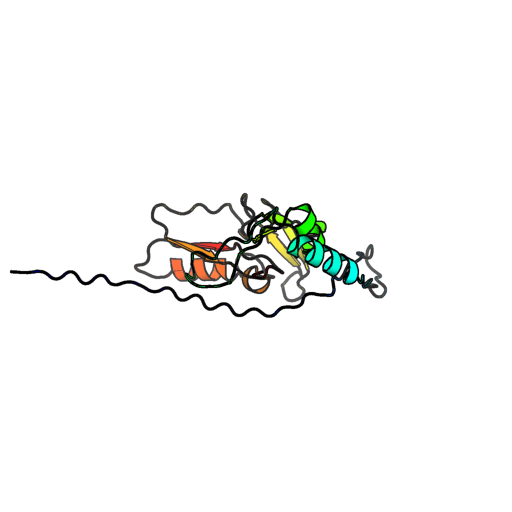 1.971 -4.592 -6.233 1.00 84.75 104 GLY A O 1
ATOM 771 N N . TYR A 1 105 ? 3.228 -6.441 -6.510 1.00 89.81 105 TYR A N 1
ATOM 772 C CA . TYR A 1 105 ? 4.519 -5.882 -6.936 1.00 89.81 105 TYR A CA 1
ATOM 773 C C . TYR A 1 105 ? 5.262 -5.093 -5.867 1.00 89.81 105 TYR A C 1
ATOM 775 O O . TYR A 1 105 ? 6.480 -5.229 -5.742 1.00 89.81 105 TYR A O 1
ATOM 783 N N . PHE A 1 106 ? 4.561 -4.306 -5.061 1.00 92.88 106 PHE A N 1
ATOM 784 C CA . PHE A 1 106 ? 5.162 -3.568 -3.968 1.00 92.88 106 PHE A CA 1
ATOM 785 C C . PHE A 1 106 ? 4.196 -3.329 -2.814 1.00 92.88 106 PHE A C 1
ATOM 787 O O . PHE A 1 106 ? 2.981 -3.302 -2.976 1.00 92.88 106 PHE A O 1
ATOM 794 N N . ARG A 1 107 ? 4.777 -3.134 -1.633 1.00 94.62 107 ARG A N 1
ATOM 795 C CA . ARG A 1 107 ? 4.101 -2.726 -0.399 1.00 94.62 107 ARG A CA 1
ATOM 796 C C . ARG A 1 107 ? 4.964 -1.729 0.369 1.00 94.62 107 ARG A C 1
ATOM 798 O O . ARG A 1 107 ? 6.153 -1.611 0.066 1.00 94.62 107 ARG A O 1
ATOM 805 N N . HIS A 1 108 ? 4.451 -1.056 1.398 1.00 95.25 108 HIS A N 1
ATOM 806 C CA . HIS A 1 108 ? 5.357 -0.329 2.293 1.00 95.25 108 HIS A CA 1
ATOM 807 C C . HIS A 1 108 ? 6.324 -1.280 3.009 1.00 95.25 108 HIS A C 1
ATOM 809 O O . HIS A 1 108 ? 5.989 -2.419 3.338 1.00 95.25 108 HIS A O 1
ATOM 815 N N . ALA A 1 109 ? 7.547 -0.807 3.254 1.00 95.00 109 ALA A N 1
ATOM 816 C CA . ALA A 1 109 ? 8.457 -1.493 4.160 1.00 95.00 109 ALA A CA 1
ATOM 817 C C . ALA A 1 109 ? 7.892 -1.497 5.592 1.00 95.00 109 ALA A C 1
ATOM 819 O O . ALA A 1 109 ? 7.258 -0.531 6.005 1.00 95.00 109 ALA A O 1
ATOM 820 N N . ALA A 1 110 ? 8.161 -2.564 6.345 1.00 95.62 110 ALA A N 1
ATOM 821 C CA . ALA A 1 110 ? 7.779 -2.677 7.749 1.00 95.62 110 ALA A CA 1
ATOM 822 C C . ALA A 1 110 ? 8.476 -1.630 8.632 1.00 95.62 110 ALA A C 1
ATOM 824 O O . ALA A 1 110 ? 9.621 -1.256 8.369 1.00 95.62 110 ALA A O 1
ATOM 825 N N . LEU A 1 111 ? 7.801 -1.210 9.709 1.00 95.25 111 LEU A N 1
ATOM 826 C CA . LEU A 1 111 ? 8.298 -0.271 10.726 1.00 95.25 111 LEU A CA 1
ATOM 827 C C . LEU A 1 111 ? 8.821 1.049 10.139 1.00 95.25 111 LEU A C 1
ATOM 829 O O . LEU A 1 111 ? 9.676 1.724 10.721 1.00 95.25 111 LEU A O 1
ATOM 833 N N . ARG A 1 112 ? 8.324 1.427 8.960 1.00 94.12 112 ARG A N 1
ATOM 834 C CA . ARG A 1 112 ? 8.728 2.645 8.270 1.00 94.12 112 ARG A CA 1
ATOM 835 C C . ARG A 1 112 ? 8.169 3.867 8.986 1.00 94.12 112 ARG A C 1
ATOM 837 O O . ARG A 1 112 ? 6.991 3.902 9.330 1.00 94.12 112 ARG A O 1
ATOM 844 N N . ARG A 1 113 ? 9.014 4.891 9.129 1.00 95.12 113 ARG A N 1
ATOM 845 C CA . ARG A 1 113 ? 8.651 6.243 9.574 1.00 95.12 113 ARG A CA 1
ATOM 846 C C . ARG A 1 113 ? 9.290 7.269 8.649 1.00 95.12 113 ARG A C 1
ATOM 848 O O . ARG A 1 113 ? 10.514 7.315 8.545 1.00 95.12 113 ARG A O 1
ATOM 855 N N . VAL A 1 114 ? 8.481 8.065 7.956 1.00 93.00 114 VAL A N 1
ATOM 856 C CA . VAL A 1 114 ? 8.963 9.098 7.025 1.00 93.00 114 VAL A CA 1
ATOM 857 C C . VAL A 1 114 ? 8.187 10.388 7.230 1.00 93.00 114 VAL A C 1
ATOM 859 O O . VAL A 1 114 ? 6.963 10.376 7.207 1.00 93.00 114 VAL A O 1
ATOM 862 N N . LYS A 1 115 ? 8.898 11.507 7.383 1.00 94.00 115 LYS A N 1
ATOM 863 C CA . LYS A 1 115 ? 8.291 12.842 7.392 1.00 94.00 115 LYS A CA 1
ATOM 864 C C . LYS A 1 115 ? 8.009 13.283 5.964 1.00 94.00 115 LYS A C 1
ATOM 866 O O . LYS A 1 115 ? 8.931 13.349 5.154 1.00 94.00 115 LYS A O 1
ATOM 871 N N . LEU A 1 116 ? 6.752 13.585 5.676 1.00 91.88 116 LEU A N 1
ATOM 872 C CA . LEU A 1 116 ? 6.291 14.076 4.387 1.00 91.88 116 LEU A CA 1
ATOM 873 C C . LEU A 1 116 ? 5.842 15.534 4.530 1.00 91.88 116 LEU A C 1
ATOM 875 O O . LEU A 1 116 ? 5.118 15.847 5.481 1.00 91.88 116 LEU A O 1
ATOM 879 N N . PRO A 1 117 ? 6.273 16.433 3.628 1.00 91.56 117 PRO A N 1
ATOM 880 C CA . PRO A 1 117 ? 5.775 17.799 3.604 1.00 91.56 117 PRO A CA 1
ATOM 881 C C . PRO A 1 117 ? 4.297 17.808 3.211 1.00 91.56 117 PRO A C 1
ATOM 883 O O . PRO A 1 117 ? 3.885 17.114 2.284 1.00 91.56 117 PRO A O 1
ATOM 886 N N . PHE A 1 118 ? 3.507 18.601 3.927 1.00 91.56 118 PHE A N 1
ATOM 887 C CA . PHE A 1 118 ? 2.097 18.820 3.639 1.00 91.56 118 PHE A CA 1
ATOM 888 C C . PHE A 1 118 ? 1.667 20.163 4.230 1.00 91.56 118 PHE A C 1
ATOM 890 O O . PHE A 1 118 ? 1.354 20.280 5.417 1.00 91.56 118 PHE A O 1
ATOM 897 N N . SER A 1 119 ? 1.750 21.203 3.401 1.00 93.00 119 SER A N 1
ATOM 898 C CA . SER A 1 119 ? 1.593 22.608 3.793 1.00 93.00 119 SER A CA 1
ATOM 899 C C . SER A 1 119 ? 0.225 22.951 4.385 1.00 93.00 119 SER A C 1
ATOM 901 O O . SER A 1 119 ? 0.096 23.928 5.117 1.00 93.00 119 SER A O 1
ATOM 903 N N . GLU A 1 120 ? -0.782 22.141 4.086 1.00 90.75 120 GLU A N 1
ATOM 904 C CA . GLU A 1 120 ? -2.162 22.279 4.528 1.00 90.75 120 GLU A CA 1
ATOM 905 C C . GLU A 1 120 ? -2.340 21.915 6.010 1.00 90.75 120 GLU A C 1
ATOM 907 O O . GLU A 1 120 ? -3.347 22.287 6.617 1.00 90.75 120 GLU A O 1
ATOM 912 N N . LEU A 1 121 ? -1.378 21.209 6.617 1.00 88.81 121 LEU A N 1
ATOM 913 C CA . LEU A 1 121 ? -1.407 20.881 8.041 1.00 88.81 121 LEU A CA 1
ATOM 914 C C . LEU A 1 121 ? -0.751 21.960 8.906 1.00 88.81 121 LEU A C 1
ATOM 916 O O . LEU A 1 121 ? 0.265 22.545 8.519 1.00 88.81 121 LEU A O 1
ATOM 920 N N . PRO A 1 122 ? -1.231 22.150 10.150 1.00 90.44 122 PRO A N 1
ATOM 921 C CA . PRO A 1 122 ? -0.461 22.844 11.172 1.00 90.44 122 PRO A CA 1
ATOM 922 C C . PRO A 1 122 ? 0.929 22.205 11.321 1.00 90.44 122 PRO A C 1
ATOM 924 O O . PRO A 1 122 ? 1.050 21.030 11.657 1.00 90.44 122 PRO A O 1
ATOM 927 N N . GLY A 1 123 ? 1.983 22.979 11.050 1.00 91.25 123 GLY A N 1
ATOM 928 C CA . GLY A 1 123 ? 3.373 22.504 11.064 1.00 91.25 123 GLY A CA 1
ATOM 929 C C . GLY A 1 123 ? 3.927 22.065 9.703 1.00 91.25 123 GLY A C 1
ATOM 930 O O . GLY A 1 123 ? 5.126 21.823 9.604 1.00 91.25 123 GLY A O 1
ATOM 931 N N . GLY A 1 124 ? 3.098 22.008 8.655 1.00 94.25 124 GLY A N 1
ATOM 932 C CA . GLY A 1 124 ? 3.531 21.811 7.269 1.00 94.25 124 GLY A CA 1
ATOM 933 C C . GLY A 1 124 ? 4.111 20.431 6.945 1.00 94.25 124 GLY A C 1
ATOM 934 O O . GLY A 1 124 ? 4.697 20.260 5.877 1.00 94.25 124 GLY A O 1
ATOM 935 N N . VAL A 1 125 ? 4.000 19.459 7.855 1.00 95.31 125 VAL A N 1
ATOM 936 C CA . VAL A 1 125 ? 4.529 18.095 7.712 1.00 95.31 125 VAL A CA 1
ATOM 937 C C . VAL A 1 125 ? 3.636 17.084 8.437 1.00 95.31 125 VAL A C 1
ATOM 939 O O . VAL A 1 125 ? 2.996 17.422 9.431 1.00 95.31 125 VAL A O 1
ATOM 942 N N . PHE A 1 126 ? 3.653 15.824 8.002 1.00 94.75 126 PHE A N 1
ATOM 943 C CA . PHE A 1 126 ? 3.166 14.686 8.789 1.00 94.75 126 PHE A CA 1
ATOM 944 C C . PHE A 1 126 ? 4.124 13.497 8.713 1.00 94.75 126 PHE A C 1
ATOM 946 O O . PHE A 1 126 ? 4.994 13.446 7.847 1.00 94.75 126 PHE A O 1
ATOM 953 N N . GLU A 1 127 ? 3.977 12.534 9.623 1.00 95.12 127 GLU A N 1
ATOM 954 C CA . GLU A 1 127 ? 4.720 11.273 9.570 1.00 95.12 127 GLU A CA 1
ATOM 955 C C . GLU A 1 127 ? 3.865 10.174 8.934 1.00 95.12 127 GLU A C 1
ATOM 957 O O . GLU A 1 127 ? 2.789 9.837 9.427 1.00 95.12 127 GLU A O 1
ATOM 962 N N . LEU A 1 128 ? 4.363 9.597 7.840 1.00 94.12 128 LEU A N 1
ATOM 963 C CA . LEU A 1 128 ? 3.912 8.307 7.342 1.00 94.12 128 LEU A CA 1
ATOM 964 C C . LEU A 1 128 ? 4.541 7.228 8.218 1.00 94.12 128 LEU A C 1
ATOM 966 O O . LEU A 1 128 ? 5.764 7.058 8.213 1.00 94.12 128 LEU A O 1
ATOM 970 N N . VAL A 1 129 ? 3.698 6.510 8.953 1.00 96.00 129 VAL A N 1
ATOM 971 C CA . VAL A 1 129 ? 4.078 5.406 9.838 1.00 96.00 129 VAL A CA 1
ATOM 972 C C . VAL A 1 129 ? 3.456 4.110 9.328 1.00 96.00 129 VAL A C 1
ATOM 974 O O . VAL A 1 129 ? 2.340 4.124 8.795 1.00 96.00 129 VAL A O 1
ATOM 977 N N . THR A 1 130 ? 4.201 3.014 9.464 1.00 96.62 130 THR A N 1
ATOM 978 C CA . THR A 1 130 ? 3.707 1.657 9.220 1.00 96.62 130 THR A CA 1
ATOM 979 C C . THR A 1 130 ? 4.093 0.708 10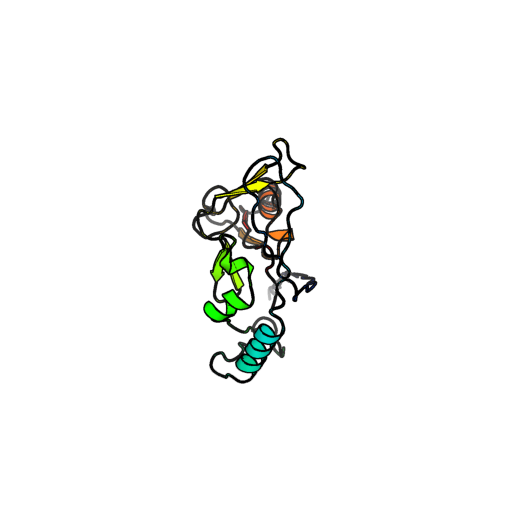.343 1.00 96.62 130 THR A C 1
ATOM 981 O O . THR A 1 130 ? 5.116 0.904 11.007 1.00 96.62 130 THR A O 1
ATOM 984 N N . ASP A 1 131 ? 3.304 -0.347 10.493 1.00 96.12 131 ASP A N 1
ATOM 985 C CA . ASP A 1 131 ? 3.510 -1.399 11.478 1.00 96.12 131 ASP A CA 1
ATOM 986 C C . ASP A 1 131 ? 4.569 -2.437 11.046 1.00 96.12 131 ASP A C 1
ATOM 988 O O . ASP A 1 131 ? 5.204 -2.326 9.990 1.00 96.12 131 ASP A O 1
ATOM 992 N N . SER A 1 132 ? 4.778 -3.479 11.854 1.00 95.88 132 SER A N 1
ATOM 993 C CA . SER A 1 132 ? 5.739 -4.564 11.586 1.00 95.88 132 SER A CA 1
ATOM 994 C C . SER A 1 132 ? 5.465 -5.371 10.312 1.00 95.88 132 SER A C 1
ATOM 996 O O . SER A 1 132 ? 6.330 -6.123 9.858 1.00 95.88 132 SER A O 1
ATOM 998 N N . ARG A 1 133 ? 4.289 -5.212 9.702 1.00 94.50 133 ARG A N 1
ATOM 999 C CA . ARG A 1 133 ? 3.886 -5.873 8.454 1.00 94.50 133 ARG A CA 1
ATOM 1000 C C . ARG A 1 133 ? 3.927 -4.924 7.256 1.00 94.50 133 ARG A C 1
ATOM 1002 O O . ARG A 1 133 ? 3.806 -5.396 6.125 1.00 94.50 133 ARG A O 1
ATOM 1009 N N . GLY A 1 134 ? 4.135 -3.628 7.491 1.00 95.25 134 GLY A N 1
ATOM 1010 C CA . GLY A 1 134 ? 4.099 -2.586 6.467 1.00 95.25 134 GLY A CA 1
ATOM 1011 C C . GLY A 1 134 ? 2.691 -2.050 6.192 1.00 95.25 134 GLY A C 1
ATOM 1012 O O . GLY A 1 134 ? 2.467 -1.484 5.128 1.00 95.25 134 GLY A O 1
ATOM 1013 N N . LEU A 1 135 ? 1.735 -2.236 7.107 1.00 95.94 135 LEU A N 1
ATOM 1014 C CA . LEU A 1 135 ? 0.406 -1.618 7.013 1.00 95.94 135 LEU A CA 1
ATOM 1015 C C . LEU A 1 135 ? 0.457 -0.200 7.585 1.00 95.94 135 LEU A C 1
ATOM 1017 O O . LEU A 1 135 ? 1.199 0.038 8.537 1.00 95.94 135 LEU A O 1
ATOM 1021 N N . ARG A 1 136 ? -0.316 0.741 7.030 1.00 95.38 136 ARG A N 1
ATOM 1022 C CA . ARG A 1 136 ? -0.372 2.136 7.512 1.00 95.38 136 ARG A CA 1
ATOM 1023 C C . ARG A 1 136 ? -1.113 2.208 8.851 1.00 95.38 136 ARG A C 1
ATOM 1025 O O . ARG A 1 136 ? -2.328 2.351 8.870 1.00 95.38 136 ARG A O 1
ATOM 1032 N N . GLU A 1 137 ? -0.360 2.087 9.943 1.00 94.56 137 GLU A N 1
ATOM 1033 C CA . GLU A 1 137 ? -0.847 2.120 11.326 1.00 94.56 137 GLU A CA 1
ATOM 1034 C C . GLU A 1 137 ? 0.268 2.587 12.277 1.00 94.56 137 GLU A C 1
ATOM 1036 O O . GLU A 1 137 ? 1.452 2.456 11.949 1.00 94.56 137 GLU A O 1
ATOM 1041 N N . ASP A 1 138 ? -0.099 3.178 13.420 1.00 92.06 138 ASP A N 1
ATOM 1042 C CA . ASP A 1 138 ? 0.869 3.690 14.399 1.00 92.06 138 ASP A CA 1
ATOM 1043 C C . ASP A 1 138 ? 1.433 2.569 15.302 1.00 92.06 138 ASP A C 1
ATOM 1045 O O . ASP A 1 138 ? 2.660 2.403 15.352 1.00 92.06 138 ASP A O 1
ATOM 1049 N N . PRO A 1 139 ? 0.598 1.794 16.026 1.00 90.06 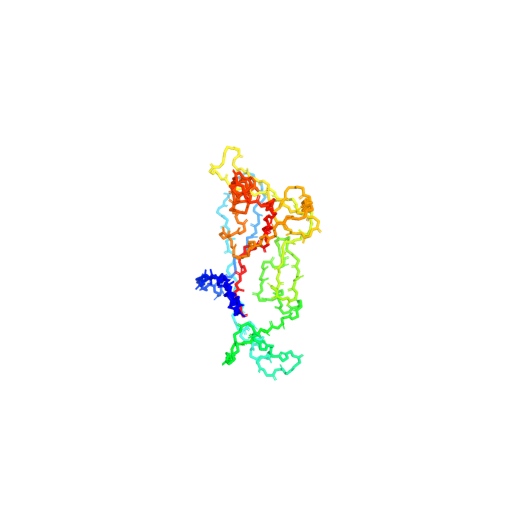139 PRO A N 1
ATOM 1050 C CA . PRO A 1 139 ? 1.008 0.542 16.657 1.00 90.06 139 PRO A CA 1
ATOM 1051 C C . PRO A 1 139 ? 0.865 -0.666 15.716 1.00 90.06 139 PRO A C 1
ATOM 1053 O O . PRO A 1 139 ? 0.208 -0.617 14.682 1.00 90.06 139 PRO A O 1
ATOM 1056 N N . ASP A 1 140 ? 1.426 -1.808 16.111 1.00 87.94 140 ASP A N 1
ATOM 1057 C CA . ASP A 1 140 ? 1.012 -3.079 15.512 1.00 87.94 140 ASP A CA 1
ATOM 1058 C C . ASP A 1 140 ? -0.475 -3.328 15.789 1.00 87.94 140 ASP A C 1
ATOM 1060 O O . ASP A 1 140 ? -0.925 -3.182 16.931 1.00 87.94 140 ASP A O 1
ATOM 1064 N N . HIS A 1 141 ? -1.237 -3.739 14.768 1.00 81.31 141 HIS A N 1
ATOM 1065 C CA . HIS A 1 141 ? -2.629 -4.114 15.007 1.00 81.31 141 HIS A CA 1
ATOM 1066 C C . HIS A 1 141 ? -2.677 -5.353 15.900 1.00 81.31 141 HIS A C 1
ATOM 1068 O O . HIS A 1 141 ? -2.058 -6.384 15.618 1.00 81.31 141 HIS A O 1
ATOM 1074 N N . VAL A 1 142 ? -3.491 -5.268 16.945 1.00 82.56 142 VAL A N 1
ATOM 1075 C CA . VAL A 1 142 ? -3.817 -6.389 17.820 1.00 82.56 142 VAL A CA 1
ATOM 1076 C C . VAL A 1 142 ? -5.324 -6.582 17.753 1.00 82.56 142 VAL A C 1
ATOM 1078 O O . VAL A 1 142 ? -6.068 -6.020 18.556 1.00 82.56 142 VAL A O 1
ATOM 1081 N N . ALA A 1 143 ? -5.768 -7.364 16.766 1.00 83.81 143 ALA A N 1
ATOM 1082 C CA . ALA A 1 143 ? -7.177 -7.690 16.584 1.00 83.81 143 ALA A CA 1
ATOM 1083 C C . ALA A 1 143 ? -7.750 -8.296 17.880 1.00 83.81 143 ALA A C 1
ATOM 1085 O O . ALA A 1 143 ? -7.246 -9.327 18.348 1.00 83.81 143 ALA A O 1
ATOM 1086 N N . PRO A 1 144 ? -8.809 -7.718 18.469 1.00 84.06 144 PRO A N 1
ATOM 1087 C CA . PRO A 1 144 ? -9.494 -8.345 19.588 1.00 84.06 144 PRO A CA 1
ATOM 1088 C C . PRO A 1 144 ? -10.042 -9.725 19.205 1.00 84.06 144 PRO A C 1
ATOM 1090 O O . PRO A 1 144 ? -10.411 -9.981 18.057 1.00 84.06 144 PRO A O 1
ATOM 1093 N N . ALA A 1 145 ? -10.163 -10.624 20.182 1.00 88.56 145 ALA A N 1
ATOM 1094 C CA . ALA A 1 145 ? -10.789 -11.920 19.945 1.00 88.56 145 ALA A CA 1
ATOM 1095 C C . ALA A 1 145 ? -12.231 -11.742 19.429 1.00 88.56 145 ALA A C 1
ATOM 1097 O O . ALA A 1 145 ? -13.040 -11.045 20.040 1.00 88.56 145 ALA A O 1
ATOM 1098 N N . GLY A 1 146 ? -12.549 -12.387 18.303 1.00 91.00 146 GLY A N 1
ATOM 1099 C CA . GLY A 1 146 ? -13.863 -12.281 17.660 1.00 91.00 146 GLY A CA 1
ATOM 1100 C C . GLY A 1 146 ? -14.077 -11.004 16.839 1.00 91.00 146 GLY A C 1
ATOM 1101 O O . GLY A 1 146 ? -15.209 -10.762 16.416 1.00 91.00 146 GLY A O 1
ATOM 1102 N N . ALA A 1 147 ? -13.030 -10.205 16.610 1.00 93.88 147 ALA A N 1
ATOM 1103 C CA . ALA A 1 147 ? -13.110 -9.048 15.732 1.00 93.88 147 ALA A CA 1
ATOM 1104 C C . ALA A 1 147 ? -13.371 -9.450 14.271 1.00 93.88 147 ALA A C 1
ATOM 1106 O O . ALA A 1 147 ? -12.881 -10.471 13.781 1.00 93.88 147 ALA A O 1
ATOM 1107 N N . LEU A 1 148 ? -14.139 -8.622 13.568 1.00 94.81 148 LEU A N 1
ATOM 1108 C CA . LEU A 1 148 ? -14.250 -8.664 12.118 1.00 94.81 148 LEU A CA 1
ATOM 1109 C C . LEU A 1 148 ? -13.045 -7.946 11.515 1.00 94.81 148 LEU A C 1
ATOM 1111 O O . LEU A 1 148 ? -12.780 -6.801 11.862 1.00 94.81 148 LEU A O 1
ATOM 1115 N N . LEU A 1 149 ? -12.360 -8.599 10.582 1.00 94.44 149 LEU A N 1
ATOM 1116 C CA . LEU A 1 149 ? -11.274 -7.982 9.831 1.00 94.44 149 LEU A CA 1
ATOM 1117 C C . LEU A 1 149 ? -11.817 -7.345 8.548 1.00 94.44 149 LEU A C 1
ATOM 1119 O O . LEU A 1 149 ? -12.437 -8.027 7.728 1.00 94.44 149 LEU A O 1
ATOM 1123 N N . ALA A 1 150 ? -11.542 -6.060 8.357 1.00 94.56 150 ALA A N 1
ATOM 1124 C CA . ALA A 1 150 ? -11.708 -5.366 7.089 1.00 94.56 150 ALA A CA 1
ATOM 1125 C C . ALA A 1 150 ? -10.333 -4.962 6.547 1.00 94.56 150 ALA A C 1
ATOM 1127 O O . ALA A 1 150 ? -9.471 -4.519 7.295 1.00 94.56 150 ALA A O 1
ATOM 1128 N N . ILE A 1 151 ? -10.126 -5.103 5.239 1.00 94.81 151 ILE A N 1
ATOM 1129 C CA . ILE A 1 151 ? -8.880 -4.701 4.578 1.00 94.81 151 ILE A CA 1
ATOM 1130 C C . ILE A 1 151 ? -9.215 -3.598 3.582 1.00 94.81 151 ILE A C 1
ATOM 1132 O O . ILE A 1 151 ? -10.058 -3.779 2.702 1.00 94.81 151 ILE A O 1
ATOM 1136 N N . VAL A 1 152 ? -8.543 -2.462 3.724 1.00 95.81 152 VAL A N 1
ATOM 1137 C CA . VAL A 1 152 ? -8.540 -1.372 2.755 1.00 95.81 152 VAL A CA 1
ATOM 1138 C C . VAL A 1 152 ? -7.366 -1.604 1.813 1.00 95.81 152 VAL A C 1
ATOM 1140 O O . VAL A 1 152 ? -6.219 -1.656 2.243 1.00 95.81 152 VAL A O 1
ATOM 1143 N N . ALA A 1 153 ? -7.664 -1.763 0.529 1.00 92.81 153 ALA A N 1
ATOM 1144 C CA . ALA A 1 153 ? -6.681 -1.894 -0.537 1.00 92.81 153 ALA A CA 1
ATOM 1145 C C . ALA A 1 153 ? -7.003 -0.877 -1.635 1.00 92.81 153 ALA A C 1
ATOM 1147 O O . ALA A 1 153 ? -8.174 -0.566 -1.869 1.00 92.81 153 ALA A O 1
ATOM 1148 N N . GLY A 1 154 ? -5.976 -0.368 -2.306 1.00 91.62 154 GLY A N 1
ATOM 1149 C CA . GLY A 1 154 ? -6.128 0.654 -3.331 1.00 91.62 154 GLY A CA 1
ATOM 1150 C C . GLY A 1 154 ? -4.820 1.380 -3.614 1.00 91.62 154 GLY A C 1
ATOM 1151 O O . GLY A 1 154 ? -3.745 0.906 -3.252 1.00 91.62 154 GLY A O 1
ATOM 1152 N N . ASP A 1 155 ? -4.950 2.525 -4.268 1.00 91.00 155 ASP A N 1
ATOM 1153 C CA . ASP A 1 155 ? -3.856 3.395 -4.686 1.00 91.00 155 ASP A CA 1
ATOM 1154 C C . ASP A 1 155 ? -3.569 4.499 -3.645 1.00 91.00 155 ASP A C 1
ATOM 1156 O O . ASP A 1 155 ? -3.871 4.363 -2.456 1.00 91.00 155 ASP A O 1
ATOM 1160 N N . SER A 1 156 ? -3.006 5.625 -4.094 1.00 90.50 156 SER A N 1
ATOM 1161 C CA . SER A 1 156 ? -2.646 6.768 -3.247 1.00 90.50 156 SER A CA 1
ATOM 1162 C C . SER A 1 156 ? -3.833 7.397 -2.517 1.00 90.50 156 SER A C 1
ATOM 1164 O O . SER A 1 156 ? -3.640 7.975 -1.446 1.00 90.50 156 SER A O 1
ATOM 1166 N N . HIS A 1 157 ? -5.054 7.293 -3.051 1.00 90.06 157 HIS A N 1
ATOM 1167 C CA . HIS A 1 157 ? -6.240 7.837 -2.390 1.00 90.06 157 HIS A CA 1
ATOM 1168 C C . HIS A 1 157 ? -6.631 7.006 -1.166 1.00 90.06 157 HIS A C 1
ATOM 1170 O O . HIS A 1 157 ? -7.081 7.563 -0.164 1.00 90.06 157 HIS A O 1
ATOM 1176 N N . ALA A 1 158 ? -6.460 5.685 -1.246 1.00 93.62 158 ALA A N 1
ATOM 1177 C CA . ALA A 1 158 ? -6.741 4.775 -0.142 1.00 93.62 158 ALA A CA 1
ATOM 1178 C C . ALA A 1 158 ? -5.575 4.697 0.860 1.00 93.62 158 ALA A C 1
ATOM 1180 O O . ALA A 1 158 ? -5.829 4.641 2.062 1.00 93.62 158 ALA A O 1
ATOM 1181 N N . ASP A 1 159 ? -4.325 4.751 0.381 1.00 94.00 159 ASP A N 1
ATOM 1182 C CA . ASP A 1 159 ? -3.111 4.832 1.214 1.00 94.00 159 ASP A CA 1
ATOM 1183 C C . ASP A 1 159 ? -3.192 6.050 2.152 1.00 94.00 159 ASP A C 1
ATOM 1185 O O . ASP A 1 159 ? -3.069 5.934 3.375 1.00 94.00 159 ASP A O 1
ATOM 1189 N N . GLY A 1 160 ? -3.564 7.201 1.580 1.00 90.44 160 GLY A N 1
ATOM 1190 C CA . GLY A 1 160 ? -3.874 8.421 2.313 1.00 90.44 160 GLY A CA 1
ATOM 1191 C C . GLY A 1 160 ? -2.638 9.281 2.564 1.00 90.44 160 GLY A C 1
ATOM 1192 O O . GLY A 1 160 ? -1.805 8.991 3.426 1.00 90.44 160 GLY A O 1
ATOM 1193 N N . VAL A 1 161 ? -2.566 10.414 1.857 1.00 87.88 161 VAL A N 1
ATOM 1194 C CA . VAL A 1 161 ? -1.549 11.462 2.062 1.00 87.88 161 VAL A CA 1
ATOM 1195 C C . VAL A 1 161 ? -1.932 12.327 3.273 1.00 87.88 161 VAL A C 1
ATOM 1197 O O . VAL A 1 161 ? -2.208 13.518 3.165 1.00 87.88 161 VAL A O 1
ATOM 1200 N N . CYS A 1 162 ? -2.042 11.693 4.438 1.00 92.94 162 CYS A N 1
ATOM 1201 C CA . CYS A 1 162 ? -2.416 12.318 5.702 1.00 92.94 162 CYS A CA 1
ATOM 1202 C C . CYS A 1 162 ? -1.885 11.505 6.905 1.00 92.94 162 CYS A C 1
ATOM 1204 O O . CYS A 1 162 ? -1.429 10.368 6.741 1.00 92.94 162 CYS A O 1
ATOM 1206 N N . PRO A 1 163 ? -1.925 12.052 8.137 1.00 94.56 163 PRO A N 1
ATOM 1207 C CA . PRO A 1 163 ? -1.644 11.274 9.345 1.00 94.56 163 PRO A CA 1
ATOM 1208 C C . PRO A 1 163 ? -2.571 10.055 9.468 1.00 94.56 163 PRO A C 1
ATOM 1210 O O . PRO A 1 163 ? -3.737 10.147 9.084 1.00 94.56 163 PRO A O 1
ATOM 1213 N N . ASN A 1 164 ? -2.095 8.953 10.065 1.00 95.62 164 ASN A N 1
ATOM 1214 C CA . ASN A 1 164 ? -2.880 7.714 10.234 1.00 95.62 164 ASN A CA 1
ATOM 1215 C C . ASN A 1 164 ? -4.257 7.974 10.856 1.00 95.62 164 ASN A C 1
ATOM 1217 O O . ASN A 1 164 ? -5.268 7.585 10.286 1.00 95.62 164 ASN A O 1
ATOM 1221 N N . ALA A 1 165 ? -4.327 8.772 11.926 1.00 94.75 165 ALA A N 1
ATOM 1222 C CA . ALA A 1 165 ? -5.585 9.166 12.574 1.00 94.75 165 ALA A CA 1
ATOM 1223 C C . ALA A 1 165 ? -6.630 9.838 11.648 1.00 94.75 165 ALA A C 1
ATOM 1225 O O . ALA A 1 165 ? -7.802 9.951 12.013 1.00 94.75 165 ALA A O 1
ATOM 1226 N N . HIS A 1 166 ? -6.223 10.300 10.465 1.00 94.69 166 HIS A N 1
ATOM 1227 C CA . HIS A 1 166 ? -7.081 10.918 9.454 1.00 94.69 166 HIS A CA 1
ATOM 1228 C C . HIS A 1 166 ? -7.195 10.093 8.165 1.00 94.69 166 HIS A C 1
ATOM 1230 O O . HIS A 1 166 ? -7.842 10.543 7.216 1.00 94.69 166 HIS A O 1
ATOM 1236 N N . SER A 1 167 ? -6.587 8.907 8.112 1.00 94.81 167 SER A N 1
ATOM 1237 C CA . SER A 1 167 ? -6.711 7.993 6.981 1.00 94.81 167 SER A CA 1
ATOM 1238 C C . SER A 1 167 ? -8.141 7.451 6.885 1.00 94.81 167 SER A C 1
ATOM 1240 O O . SER A 1 167 ? -8.877 7.379 7.877 1.00 94.81 167 SER A O 1
ATOM 1242 N N . PHE A 1 168 ? -8.554 7.039 5.685 1.00 95.69 168 PHE A N 1
ATOM 1243 C CA . PHE A 1 168 ? -9.865 6.416 5.501 1.00 95.69 168 PHE A CA 1
ATOM 1244 C C . PHE A 1 168 ? -10.040 5.182 6.397 1.00 95.69 168 PHE A C 1
ATOM 1246 O O . PHE A 1 168 ? -11.101 5.023 6.999 1.00 95.69 168 PHE A O 1
ATOM 1253 N N . ALA A 1 169 ? -9.009 4.339 6.511 1.00 96.19 169 ALA A N 1
ATOM 1254 C CA . ALA A 1 169 ? -9.058 3.106 7.288 1.00 96.19 169 ALA A CA 1
ATOM 1255 C C . ALA A 1 169 ? -9.288 3.373 8.780 1.00 96.19 169 ALA A C 1
ATOM 1257 O O . ALA A 1 169 ? -10.252 2.855 9.343 1.00 96.19 169 ALA A O 1
ATOM 1258 N N . ASN A 1 170 ? -8.499 4.260 9.394 1.00 95.69 170 ASN A N 1
ATOM 1259 C CA . ASN A 1 170 ? -8.636 4.581 10.817 1.00 95.69 170 ASN A CA 1
ATOM 1260 C C . ASN A 1 170 ? -9.963 5.298 11.115 1.00 95.69 170 ASN A C 1
ATOM 1262 O O . ASN A 1 170 ? -10.621 5.022 12.120 1.00 95.69 170 ASN A O 1
ATOM 1266 N N . LEU A 1 171 ? -10.423 6.180 10.218 1.00 97.00 171 LEU A N 1
ATOM 1267 C CA . LEU A 1 171 ? -11.742 6.806 10.352 1.00 97.00 171 LEU A CA 1
ATOM 1268 C C . LEU A 1 171 ? -12.883 5.788 10.197 1.00 97.00 171 LEU A C 1
ATOM 1270 O O . LEU A 1 171 ? -13.908 5.908 10.876 1.00 97.00 171 LEU A O 1
ATOM 1274 N N . ALA A 1 172 ? -12.739 4.802 9.309 1.00 96.25 172 ALA A N 1
ATOM 1275 C CA . ALA A 1 172 ? -13.707 3.726 9.138 1.00 96.25 172 ALA A CA 1
ATOM 1276 C C . ALA A 1 172 ? -13.747 2.819 10.372 1.00 96.25 172 ALA A C 1
ATOM 1278 O O . ALA A 1 172 ? -14.841 2.544 10.865 1.00 96.25 172 ALA A O 1
ATOM 1279 N N . GLU A 1 173 ? -12.591 2.428 10.911 1.00 95.31 173 GLU A N 1
ATOM 1280 C CA . GLU A 1 173 ? -12.487 1.645 12.143 1.00 95.31 173 GLU A CA 1
ATOM 1281 C C . GLU A 1 173 ? -13.175 2.349 13.308 1.00 95.31 173 GLU A C 1
ATOM 1283 O O . GLU A 1 173 ? -14.091 1.789 13.911 1.00 95.31 173 GLU A O 1
ATOM 1288 N N . ALA A 1 174 ? -12.819 3.610 13.570 1.00 95.38 174 ALA A N 1
ATOM 1289 C CA . ALA A 1 174 ? -13.410 4.391 14.652 1.00 95.38 174 ALA A CA 1
ATOM 1290 C C . ALA A 1 174 ? -14.939 4.491 14.513 1.00 95.38 174 ALA A C 1
ATOM 1292 O O . ALA A 1 174 ? -15.680 4.326 15.485 1.00 95.38 174 ALA A O 1
ATOM 1293 N N . ARG A 1 175 ? -15.439 4.714 13.289 1.00 97.00 175 ARG A N 1
ATOM 1294 C CA . ARG A 1 175 ? -16.882 4.789 13.014 1.00 97.00 175 ARG A CA 1
ATOM 1295 C C . ARG A 1 175 ? -17.590 3.446 13.161 1.00 97.00 175 ARG A C 1
ATOM 1297 O O . ARG A 1 175 ? -18.738 3.435 13.599 1.00 97.00 175 ARG A O 1
ATOM 1304 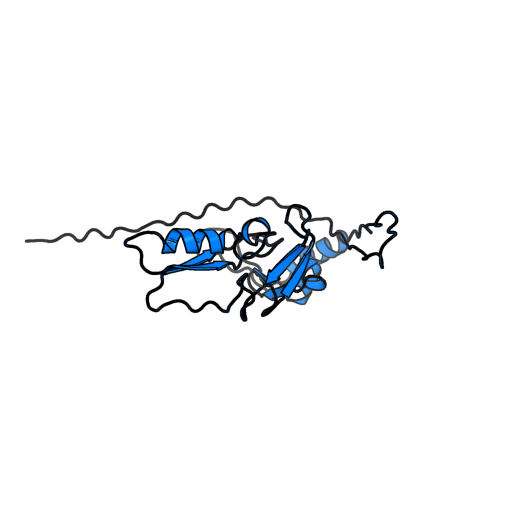N N . LEU A 1 176 ? -16.965 2.340 12.761 1.00 95.38 176 LEU A N 1
ATOM 1305 C CA . LEU A 1 176 ? -17.544 0.999 12.871 1.00 95.38 176 LEU A CA 1
ATOM 1306 C C . LEU A 1 176 ? -17.545 0.517 14.321 1.00 95.38 176 LEU A C 1
ATOM 1308 O O . LEU A 1 176 ? -18.574 0.039 14.790 1.00 95.38 176 LEU A O 1
ATOM 1312 N N . SER A 1 177 ? -16.455 0.745 15.048 1.00 92.94 177 SER A N 1
ATOM 1313 C CA . SER A 1 177 ? -16.323 0.425 16.471 1.00 92.94 177 SER A CA 1
ATOM 1314 C C . SER A 1 177 ? -17.296 1.216 17.351 1.00 92.94 177 SER A C 1
ATOM 1316 O O . SER A 1 177 ? -17.745 0.718 18.380 1.00 92.94 177 SER A O 1
ATOM 1318 N N . ALA A 1 178 ? -17.700 2.420 16.933 1.00 94.75 178 ALA A N 1
ATOM 1319 C CA . ALA A 1 178 ? -18.724 3.206 17.625 1.00 94.75 178 ALA A CA 1
ATOM 1320 C C . ALA A 1 178 ? -20.171 2.715 17.388 1.00 94.75 178 ALA A C 1
ATOM 1322 O O . ALA A 1 178 ? -21.100 3.212 18.031 1.00 94.75 178 ALA A O 1
ATOM 1323 N N . ARG A 1 179 ? -20.415 1.774 16.462 1.00 95.25 179 ARG A N 1
ATOM 1324 C CA . ARG A 1 179 ? -21.772 1.288 16.159 1.00 95.25 179 ARG A CA 1
ATOM 1325 C C . ARG A 1 179 ? -22.203 0.192 17.129 1.00 95.25 179 ARG A C 1
ATOM 1327 O O . ARG A 1 179 ? -21.633 -0.895 17.166 1.00 95.25 179 ARG A O 1
ATOM 1334 N N . ALA A 1 180 ? -23.296 0.446 17.844 1.00 93.12 180 ALA A N 1
ATOM 1335 C CA . ALA A 1 180 ? -23.900 -0.537 18.735 1.00 93.12 180 ALA A CA 1
ATOM 1336 C C . ALA A 1 180 ? -24.350 -1.803 17.980 1.00 93.12 180 ALA A C 1
ATOM 1338 O O . ALA A 1 180 ? -24.978 -1.727 16.923 1.00 93.12 180 ALA A O 1
ATOM 1339 N N . GLY A 1 181 ? -24.066 -2.969 18.566 1.00 94.62 181 GLY A N 1
ATOM 1340 C CA . GLY A 1 181 ? -24.502 -4.271 18.053 1.00 94.62 181 GLY A CA 1
ATOM 1341 C C . GLY A 1 181 ? -23.589 -4.900 16.997 1.00 94.62 181 GLY A C 1
ATOM 1342 O O . GLY A 1 181 ? -23.888 -6.005 16.545 1.00 94.62 181 GLY A O 1
ATOM 1343 N N . LEU A 1 182 ? -22.486 -4.246 16.621 1.00 94.00 182 LEU A N 1
ATOM 1344 C CA . LEU A 1 182 ? -21.428 -4.882 15.838 1.00 94.00 182 LEU A CA 1
ATOM 1345 C C . LEU A 1 182 ? -20.384 -5.527 16.765 1.00 94.00 182 LEU A C 1
ATOM 1347 O O . LEU A 1 182 ? -20.110 -4.987 17.840 1.00 94.00 182 LEU A O 1
ATOM 1351 N N . PRO A 1 183 ? -19.785 -6.666 16.369 1.00 94.12 183 PRO A N 1
ATOM 1352 C CA . PRO A 1 183 ? -18.526 -7.110 16.957 1.00 94.12 183 PRO A CA 1
ATOM 1353 C C . PRO A 1 183 ? -17.439 -6.037 16.775 1.00 94.12 183 PRO A C 1
ATOM 1355 O O . PRO A 1 183 ? -17.588 -5.175 15.902 1.00 94.12 183 PRO A O 1
ATOM 1358 N N . PRO A 1 184 ? -16.331 -6.104 17.536 1.00 93.19 184 PRO A N 1
ATOM 1359 C CA . PRO A 1 184 ? -15.159 -5.279 17.262 1.00 93.19 184 PRO A CA 1
ATOM 1360 C C . PRO A 1 184 ? -14.759 -5.393 15.787 1.00 93.19 184 PRO A C 1
ATOM 1362 O O . PRO A 1 184 ? -14.864 -6.475 15.207 1.00 93.19 184 PRO A O 1
ATOM 1365 N N . VAL A 1 185 ? -14.323 -4.296 15.178 1.00 94.12 185 VAL A N 1
ATOM 1366 C CA . VAL A 1 185 ? -13.816 -4.297 13.803 1.00 94.12 185 VAL A CA 1
ATOM 1367 C C . VAL A 1 185 ? -12.369 -3.839 13.839 1.00 94.12 185 VAL A C 1
ATOM 1369 O O . VAL A 1 185 ? -12.069 -2.857 14.506 1.00 94.12 185 VAL A O 1
ATOM 1372 N N . ASP A 1 186 ? -11.516 -4.573 13.138 1.00 94.44 186 ASP A N 1
ATOM 1373 C CA . ASP A 1 186 ? -10.106 -4.271 12.916 1.00 94.44 186 ASP A CA 1
ATOM 1374 C C . ASP A 1 186 ? -9.943 -3.910 11.430 1.00 94.44 186 ASP A C 1
ATOM 1376 O O . ASP A 1 186 ? -10.334 -4.708 10.567 1.00 94.44 186 ASP A O 1
ATOM 1380 N N . VAL A 1 187 ? -9.484 -2.696 11.111 1.00 95.50 187 VAL A N 1
ATOM 1381 C CA . VAL A 1 187 ? -9.432 -2.197 9.721 1.00 95.50 187 VAL A CA 1
ATOM 1382 C C . VAL A 1 187 ? -7.997 -1.962 9.272 1.00 95.50 187 VAL A C 1
ATOM 1384 O O . VAL A 1 187 ? -7.386 -0.952 9.593 1.00 95.50 187 VAL A O 1
ATOM 1387 N N . TRP A 1 188 ? -7.486 -2.847 8.422 1.00 96.38 188 TRP A N 1
ATOM 1388 C CA . TRP A 1 188 ? -6.102 -2.784 7.961 1.00 96.38 188 TRP A CA 1
ATOM 1389 C C . TRP A 1 188 ? -5.967 -1.950 6.695 1.00 96.38 188 TRP A C 1
ATOM 1391 O O . TRP A 1 188 ? -6.541 -2.294 5.659 1.00 96.38 188 TRP A O 1
ATOM 1401 N N . ASN A 1 189 ? -5.146 -0.902 6.742 1.00 96.94 189 ASN A N 1
ATOM 1402 C CA . ASN A 1 189 ? -4.762 -0.156 5.549 1.00 96.94 189 ASN A CA 1
ATOM 1403 C C . ASN A 1 189 ? -3.558 -0.803 4.848 1.00 96.94 189 ASN A C 1
ATOM 1405 O O . ASN A 1 189 ? -2.407 -0.619 5.250 1.00 96.94 189 ASN A O 1
ATOM 1409 N N . ALA A 1 190 ? -3.852 -1.575 3.804 1.00 95.25 190 ALA A N 1
ATOM 1410 C CA . ALA A 1 190 ? -2.883 -2.227 2.928 1.00 95.25 190 ALA A CA 1
ATOM 1411 C C . ALA A 1 190 ? -2.733 -1.509 1.574 1.00 95.25 190 ALA A C 1
ATOM 1413 O O . ALA A 1 190 ? -2.085 -2.042 0.675 1.00 95.25 190 ALA A O 1
ATOM 1414 N N . ALA A 1 191 ? -3.370 -0.348 1.400 1.00 95.19 191 ALA A N 1
ATOM 1415 C CA . ALA A 1 191 ? -3.261 0.438 0.181 1.00 95.19 191 ALA A CA 1
ATOM 1416 C C . ALA A 1 191 ? -1.881 1.090 0.072 1.00 95.19 191 ALA A C 1
ATOM 1418 O O . ALA A 1 191 ? -1.277 1.441 1.085 1.00 95.19 191 ALA A O 1
ATOM 1419 N N . VAL A 1 192 ? -1.395 1.254 -1.161 1.00 93.06 192 VAL A N 1
ATOM 1420 C CA . VAL A 1 192 ? -0.089 1.863 -1.427 1.00 93.06 192 VAL A CA 1
ATOM 1421 C C . VAL A 1 192 ? -0.168 2.781 -2.637 1.00 93.06 192 VAL A C 1
ATOM 1423 O O . VAL A 1 192 ? -0.661 2.408 -3.705 1.00 93.06 192 VAL A O 1
ATOM 1426 N N . GLY A 1 193 ? 0.369 3.991 -2.491 1.00 90.56 193 GLY A N 1
ATOM 1427 C CA . GLY A 1 193 ? 0.469 4.964 -3.571 1.00 90.56 193 GLY A CA 1
ATOM 1428 C C . GLY A 1 193 ? 1.065 4.398 -4.863 1.00 90.56 193 GLY A C 1
ATOM 1429 O O . GLY A 1 193 ? 2.143 3.807 -4.866 1.00 90.56 193 GLY A O 1
ATOM 1430 N N . GLY A 1 194 ? 0.363 4.614 -5.979 1.00 87.31 194 GLY A N 1
ATOM 1431 C CA . GLY A 1 194 ? 0.783 4.162 -7.309 1.00 87.31 194 GLY A CA 1
ATOM 1432 C C . GLY A 1 194 ? 0.470 2.697 -7.623 1.00 87.31 194 GLY A C 1
ATOM 1433 O O . GLY A 1 194 ? 0.797 2.244 -8.720 1.00 87.31 194 GLY A O 1
ATOM 1434 N N . GLN A 1 195 ? -0.149 1.952 -6.702 1.00 86.56 195 GLN A N 1
ATOM 1435 C CA . GLN A 1 195 ? -0.594 0.589 -6.972 1.00 86.56 195 GLN A CA 1
ATOM 1436 C C . GLN A 1 195 ? -1.752 0.589 -7.981 1.00 86.56 195 GLN A C 1
ATOM 1438 O O . GLN A 1 195 ? -2.674 1.397 -7.894 1.00 86.56 195 GLN A O 1
ATOM 1443 N N . SER A 1 196 ? -1.712 -0.335 -8.942 1.00 78.81 196 SER A N 1
ATOM 1444 C CA . SER A 1 196 ? -2.775 -0.542 -9.930 1.00 78.81 196 SER A CA 1
ATOM 1445 C C . SER A 1 196 ? -3.034 -2.034 -10.131 1.00 78.81 196 SER A C 1
ATOM 1447 O O . SER A 1 196 ? -2.188 -2.869 -9.804 1.00 78.81 196 SER A O 1
ATOM 1449 N N . PHE A 1 197 ? -4.210 -2.374 -10.659 1.00 68.25 197 PHE A N 1
ATOM 1450 C CA . PHE A 1 197 ? -4.529 -3.740 -11.065 1.00 68.25 197 PHE A CA 1
ATOM 1451 C C . PHE A 1 197 ? -3.958 -3.968 -12.467 1.00 68.25 197 PHE A C 1
ATOM 1453 O O . PHE A 1 197 ? -4.489 -3.427 -13.437 1.00 68.25 197 PHE A O 1
ATOM 1460 N N . PHE A 1 198 ? -2.877 -4.741 -12.554 1.00 56.47 198 PHE A N 1
ATOM 1461 C CA . PHE A 1 198 ? -2.332 -5.247 -13.815 1.00 56.47 198 PHE A CA 1
ATOM 1462 C C . PHE A 1 198 ? -2.748 -6.704 -14.021 1.00 56.47 198 PHE A C 1
ATOM 1464 O O . PHE A 1 198 ? -2.752 -7.461 -13.018 1.00 56.47 198 PHE A O 1
#